Protein AF-A0A4P8PS06-F1 (afdb_monomer_lite)

pLDDT: mean 89.06, std 12.3, range [36.88, 98.62]

Secondary structure (DSSP, 8-state):
--EEEEEESSTTS-EEEEEEEEEE--S--S-EEEEEEE--TT-SSSEEEEEEETTEEEEEEES--HHHHHHHH--SS-TT--EEEEEEEETTEEEEEEEE-SS---TTTS-GGGEEEEE--HHHHHH---EEEEEEEEEEEEEEEETTEEEEEEEEEEEEEEE-TT-S-EEEEEEEEEEEEEEEE-S--SS--SS-SEEEEEEEEESS--TTHHHHHHHHHHHHHHHHHHHHT--SPPPP-PPP-

Sequence (245 aa):
MRRFLTVRRFEDGPQLFAGHLETIIRKPNPEFSARFHVGTAASETPFDGHLTILGSGIYWGTENGRKLAAWLTREERHPWDGRDLSVRIHNGRAYLSAWVHPDNWVRGEFAQWRSGSWLVSPLDHFYGPARYWHADVDRADLVVELPEGAYPVTATLQRQTYGRPKSRRRTESWVVNVESPNGIPNRRDRSGGWKGDRAYGFGVALASRRPDWDVDAKAAIAARILKDRADSGFREPQPTSGGGN

Radius of gyration: 25.46 Å; chains: 1; bounding box: 66×43×60 Å

Foldseek 3Di:
DDWDDFDAPDPPHPTPWTKDKDKDDDQFDQKWKWKWKQFALPDQFRIWIWTDHRNIIIIMGIRDDRVVSNVVLVDPPCRGWIFMAMWMDDQQKIWGAAGDTPPDDDPPPDDPVNTDMDRRHPCCVVQNGKDKDKDFDDKDWDWQDDPQDTFIKIWTWIWIWIDTNRDPDIDTWIKIKIATPLFDQQADDPPPDPPDRGDRIDIFTDPDDDPVVVVVVSVRVRVNSVVSHVVRVNDDDDRPCPDDD

Structure (mmCIF, N/CA/C/O backbone):
data_AF-A0A4P8PS06-F1
#
_entry.id   AF-A0A4P8PS06-F1
#
loop_
_atom_site.group_PDB
_atom_site.id
_atom_site.type_symbol
_atom_site.label_atom_id
_atom_site.label_alt_id
_atom_site.label_comp_id
_atom_site.label_asym_id
_atom_site.label_entity_id
_atom_site.label_seq_id
_atom_site.pdbx_PDB_ins_code
_atom_site.Cartn_x
_atom_site.Cartn_y
_atom_site.Cartn_z
_atom_site.occupancy
_atom_site.B_iso_or_equiv
_atom_site.auth_seq_id
_atom_site.auth_comp_id
_atom_site.auth_asym_id
_atom_site.auth_atom_id
_atom_site.pdbx_PDB_model_num
ATOM 1 N N . MET A 1 1 ? -23.758 -4.593 2.691 1.00 51.97 1 MET A N 1
ATOM 2 C CA . MET A 1 1 ? -24.158 -4.516 4.106 1.00 51.97 1 MET A CA 1
ATOM 3 C C . MET A 1 1 ? -25.344 -5.418 4.386 1.00 51.97 1 MET A C 1
ATOM 5 O O . MET A 1 1 ? -26.402 -5.210 3.805 1.00 51.97 1 MET A O 1
ATOM 9 N N . ARG A 1 2 ? -25.180 -6.424 5.253 1.00 54.31 2 ARG A N 1
ATOM 10 C CA . ARG A 1 2 ? -26.306 -7.173 5.837 1.00 54.31 2 ARG A CA 1
ATOM 11 C C . ARG A 1 2 ? -26.483 -6.688 7.279 1.00 54.31 2 ARG A C 1
ATOM 13 O O . ARG A 1 2 ? -25.599 -6.889 8.103 1.00 54.31 2 ARG A O 1
ATOM 20 N N . ARG A 1 3 ? -27.601 -6.017 7.576 1.00 62.47 3 ARG A N 1
ATOM 21 C CA . ARG A 1 3 ? -27.989 -5.666 8.953 1.00 62.47 3 ARG A CA 1
ATOM 22 C C . ARG A 1 3 ? -28.440 -6.948 9.652 1.00 62.47 3 ARG A C 1
ATOM 24 O O . ARG A 1 3 ? -29.287 -7.648 9.107 1.00 62.47 3 ARG A O 1
ATOM 31 N N . PHE A 1 4 ? -27.850 -7.282 10.799 1.00 65.44 4 PHE A N 1
ATOM 32 C CA . PHE A 1 4 ? -28.133 -8.561 11.467 1.00 65.44 4 PHE A CA 1
ATOM 33 C C . PHE A 1 4 ? -29.193 -8.429 12.563 1.00 65.44 4 PHE A C 1
ATOM 35 O O . PHE A 1 4 ? -29.912 -9.385 12.838 1.00 65.44 4 PHE A O 1
ATOM 42 N N . LEU A 1 5 ? -29.320 -7.250 13.181 1.00 68.94 5 LEU A N 1
ATOM 43 C CA . LEU A 1 5 ? -30.281 -7.050 14.258 1.00 68.94 5 LEU A CA 1
ATOM 44 C C . LEU A 1 5 ? -30.699 -5.581 14.364 1.00 68.94 5 LEU A C 1
ATOM 46 O O . LEU A 1 5 ? -29.872 -4.709 14.629 1.00 68.94 5 LEU A O 1
ATOM 50 N N . THR A 1 6 ? -31.997 -5.329 14.208 1.00 69.38 6 THR A N 1
ATOM 51 C CA . THR A 1 6 ? -32.639 -4.066 14.580 1.00 69.38 6 THR A CA 1
ATOM 52 C C . THR A 1 6 ? -33.732 -4.391 15.590 1.00 69.38 6 THR A C 1
ATOM 54 O O . THR A 1 6 ? -34.730 -5.013 15.242 1.00 69.38 6 THR A O 1
ATOM 57 N N . VAL A 1 7 ? -33.540 -3.998 16.847 1.00 74.75 7 VAL A N 1
ATOM 58 C CA . VAL A 1 7 ? -34.552 -4.149 17.899 1.00 74.75 7 VAL A CA 1
ATOM 59 C C . VAL A 1 7 ? -35.293 -2.828 18.028 1.00 74.75 7 VAL A C 1
ATOM 61 O O . VAL A 1 7 ? -34.684 -1.789 18.296 1.00 74.75 7 VAL A O 1
ATOM 64 N N . ARG A 1 8 ? -36.612 -2.863 17.852 1.00 73.38 8 ARG A N 1
ATOM 65 C CA . ARG A 1 8 ? -37.513 -1.733 18.108 1.00 73.38 8 ARG A CA 1
ATOM 66 C C . ARG A 1 8 ? -38.397 -2.052 19.307 1.00 73.38 8 ARG A C 1
ATOM 68 O O . ARG A 1 8 ? -38.672 -3.217 19.577 1.00 73.38 8 ARG A O 1
ATOM 75 N N . ARG A 1 9 ? -38.836 -1.023 20.038 1.00 66.44 9 ARG A N 1
ATOM 76 C CA . ARG A 1 9 ? -39.727 -1.198 21.203 1.00 66.44 9 ARG A CA 1
ATOM 77 C C . ARG A 1 9 ? -41.103 -1.764 20.807 1.00 66.44 9 ARG A C 1
ATOM 79 O O . ARG A 1 9 ? -41.712 -2.483 21.587 1.00 66.44 9 ARG A O 1
ATOM 86 N N . PHE A 1 10 ? -41.557 -1.414 19.606 1.00 76.50 10 PHE A N 1
ATOM 87 C CA . PHE A 1 10 ? -42.746 -1.880 18.881 1.00 76.50 10 PHE A CA 1
ATOM 88 C C . PHE A 1 10 ? -42.493 -1.611 17.382 1.00 76.50 10 PHE A C 1
ATOM 90 O O . PHE A 1 10 ? -41.480 -0.991 17.057 1.00 76.50 10 PHE A O 1
ATOM 97 N N . GLU A 1 11 ? -43.351 -2.077 16.472 1.00 71.44 11 GLU A N 1
ATOM 98 C CA . GLU A 1 11 ? -43.111 -2.070 15.011 1.00 71.44 11 GLU A CA 1
ATOM 99 C C . GLU A 1 11 ? -42.713 -0.677 14.458 1.00 71.44 11 GLU A C 1
ATOM 101 O O . GLU A 1 11 ? -41.703 -0.551 13.753 1.00 71.44 11 GLU A O 1
ATOM 106 N N . ASP A 1 12 ? -43.379 0.377 14.948 1.00 75.69 12 ASP A N 1
ATOM 107 C CA . ASP A 1 12 ? -43.098 1.799 14.659 1.00 75.69 12 ASP A CA 1
ATOM 108 C C . ASP A 1 12 ? -42.399 2.548 15.811 1.00 75.69 12 ASP A C 1
ATOM 110 O O . ASP A 1 12 ? -42.331 3.777 15.857 1.00 75.69 12 ASP A O 1
ATOM 114 N N . GLY A 1 13 ? -41.901 1.810 16.800 1.00 73.56 13 GLY A N 1
ATOM 115 C CA . GLY A 1 13 ? -41.260 2.378 17.978 1.00 73.56 13 GLY A CA 1
ATOM 116 C C . GLY A 1 13 ? -39.838 2.870 17.719 1.00 73.56 13 GLY A C 1
ATOM 117 O O . GLY A 1 13 ? -39.207 2.496 16.726 1.00 73.56 13 GLY A O 1
ATOM 118 N N . PRO A 1 14 ? -39.275 3.662 18.652 1.00 73.25 14 PRO A N 1
ATOM 119 C CA . PRO A 1 14 ? -37.885 4.078 18.565 1.00 73.25 14 PRO A CA 1
ATOM 120 C C . PRO A 1 14 ? -36.965 2.853 18.482 1.00 73.25 14 PRO A C 1
ATOM 122 O O . PRO A 1 14 ? -37.157 1.850 19.183 1.00 73.25 14 PRO A O 1
ATOM 125 N N . GLN A 1 15 ? -35.957 2.951 17.616 1.00 75.38 15 GLN A N 1
ATOM 126 C CA . GLN A 1 15 ? -34.915 1.944 17.458 1.00 75.38 15 GLN A CA 1
ATOM 127 C C . GLN A 1 15 ? -34.105 1.841 18.757 1.00 75.38 15 GLN A C 1
ATOM 129 O O . GLN A 1 15 ? -33.362 2.751 19.117 1.00 75.38 15 GLN A O 1
ATOM 134 N N . LEU A 1 16 ? -34.254 0.726 19.473 1.00 76.62 16 LEU A N 1
ATOM 135 C CA . LEU A 1 16 ? -33.570 0.466 20.743 1.00 76.62 16 LEU A CA 1
ATOM 136 C C . LEU A 1 16 ? -32.143 -0.031 20.523 1.00 76.62 16 LEU A C 1
ATOM 138 O O . LEU A 1 16 ? -31.244 0.278 21.306 1.00 76.62 16 LEU A O 1
ATOM 142 N N . PHE A 1 17 ? -31.931 -0.776 19.440 1.00 77.38 17 PHE A N 1
ATOM 143 C CA . PHE A 1 17 ? -30.634 -1.308 19.045 1.00 77.38 17 PHE A CA 1
ATOM 144 C C . PHE A 1 17 ? -30.586 -1.465 17.528 1.00 77.38 17 PHE A C 1
ATOM 146 O O . PHE A 1 17 ? -31.492 -2.062 16.952 1.00 77.38 17 PHE A O 1
ATOM 153 N N . ALA A 1 18 ? -29.529 -0.979 16.886 1.00 82.94 18 ALA A N 1
ATOM 154 C CA . ALA A 1 18 ? -29.119 -1.516 15.599 1.00 82.94 18 ALA A CA 1
ATOM 155 C C . ALA A 1 18 ? -27.616 -1.695 15.569 1.00 82.94 18 ALA A C 1
ATOM 157 O O . ALA A 1 18 ? -26.857 -0.904 16.136 1.00 82.94 18 ALA A O 1
ATOM 158 N N . GLY A 1 19 ? -27.216 -2.747 14.878 1.00 85.38 19 GLY A N 1
ATOM 159 C CA . GLY A 1 19 ? -25.835 -2.989 14.552 1.00 85.38 19 GLY A CA 1
ATOM 160 C C . GLY A 1 19 ? -25.713 -3.814 13.288 1.00 85.38 19 GLY A C 1
ATOM 161 O O . GLY A 1 19 ? -26.679 -4.395 12.776 1.00 85.38 19 GLY A O 1
ATOM 162 N N . HIS A 1 20 ? -24.494 -3.865 12.789 1.00 86.12 20 HIS A N 1
ATOM 163 C CA . HIS A 1 20 ? -24.134 -4.708 11.668 1.00 86.12 20 HIS A CA 1
ATOM 164 C C . HIS A 1 20 ? -22.989 -5.628 12.068 1.00 86.12 20 HIS A C 1
ATOM 166 O O . HIS A 1 20 ? -22.183 -5.307 12.940 1.00 86.12 20 HIS A O 1
ATOM 172 N N . LEU A 1 21 ? -22.956 -6.786 11.418 1.00 87.69 21 LEU A N 1
ATOM 173 C CA . LEU A 1 21 ? -21.875 -7.749 11.493 1.00 87.69 21 LEU A CA 1
ATOM 174 C C . LEU A 1 21 ? -21.534 -8.123 10.055 1.00 87.69 21 LEU A C 1
ATOM 176 O O . LEU A 1 21 ? -22.404 -8.587 9.315 1.00 87.69 21 LEU A O 1
ATOM 180 N N . GLU A 1 22 ? -20.291 -7.911 9.648 1.00 86.56 22 GLU A N 1
ATOM 181 C CA . GLU A 1 22 ? -19.823 -8.262 8.311 1.00 86.56 22 GLU A CA 1
ATOM 182 C C . GLU A 1 22 ? -18.666 -9.245 8.402 1.00 86.56 22 GLU A C 1
ATOM 184 O O . GLU A 1 22 ? -17.782 -9.116 9.245 1.00 86.56 22 GLU A O 1
ATOM 189 N N . THR A 1 23 ? -18.659 -10.242 7.524 1.00 86.56 23 THR A N 1
ATOM 190 C CA . THR A 1 23 ? -17.552 -11.191 7.410 1.00 86.56 23 THR A CA 1
ATOM 191 C C . THR A 1 23 ? -16.953 -11.072 6.027 1.00 86.56 23 THR A C 1
ATOM 193 O O . THR A 1 23 ? -17.657 -11.179 5.023 1.00 86.56 23 THR A O 1
ATOM 196 N N . ILE A 1 24 ? -15.643 -10.864 5.974 1.00 87.06 24 ILE A N 1
ATOM 197 C CA . ILE A 1 24 ? -14.892 -10.802 4.727 1.00 87.06 24 ILE A CA 1
ATOM 198 C C . ILE A 1 24 ? -13.947 -11.993 4.709 1.00 87.06 24 ILE A C 1
ATOM 200 O O . ILE A 1 24 ? -13.036 -12.079 5.530 1.00 87.06 24 ILE A O 1
ATOM 204 N N . ILE A 1 25 ? -14.160 -12.901 3.761 1.00 88.19 25 ILE A N 1
ATOM 205 C CA . ILE A 1 25 ? -13.264 -14.029 3.514 1.00 88.19 25 ILE A CA 1
ATOM 206 C C . ILE A 1 25 ? -12.311 -13.614 2.397 1.00 88.19 25 ILE A C 1
ATOM 208 O O . ILE A 1 25 ? -12.744 -13.247 1.303 1.00 88.19 25 ILE A O 1
ATOM 212 N N . ARG A 1 26 ? -11.007 -13.643 2.674 1.00 84.38 26 ARG A N 1
ATOM 213 C CA . ARG A 1 26 ? -9.955 -13.322 1.699 1.00 84.38 26 ARG A CA 1
ATOM 214 C C . ARG A 1 26 ? -8.969 -14.475 1.592 1.00 84.38 26 ARG A C 1
ATOM 216 O O . ARG A 1 26 ? -8.945 -15.371 2.432 1.00 84.38 26 ARG A O 1
ATOM 223 N N . LYS A 1 27 ? -8.127 -14.435 0.556 1.00 85.12 27 LYS A N 1
ATOM 224 C CA . LYS A 1 27 ? -6.962 -15.322 0.482 1.00 85.12 27 LYS A CA 1
ATOM 225 C C . LYS A 1 27 ? -6.099 -15.130 1.740 1.00 85.12 27 LYS A C 1
ATOM 227 O O . LYS A 1 27 ? -5.910 -13.976 2.133 1.00 85.12 27 LYS A O 1
ATOM 232 N N . PRO A 1 28 ? -5.572 -16.216 2.337 1.00 84.19 28 PRO A N 1
ATOM 233 C CA . PRO A 1 28 ? -4.746 -16.123 3.531 1.00 84.19 28 PRO A CA 1
ATOM 234 C C . PRO A 1 28 ? -3.577 -15.152 3.349 1.00 84.19 28 PRO A C 1
ATOM 236 O O . PRO A 1 28 ? -2.778 -15.301 2.427 1.00 84.19 28 PRO A O 1
ATOM 239 N N . ASN A 1 29 ? -3.476 -14.172 4.242 1.00 86.19 29 ASN A N 1
ATOM 240 C CA . ASN A 1 29 ? -2.359 -13.230 4.338 1.00 86.19 29 ASN A CA 1
ATOM 241 C C . ASN A 1 29 ? -1.923 -13.191 5.808 1.00 86.19 29 ASN A C 1
ATOM 243 O O . ASN A 1 29 ? -2.821 -13.081 6.635 1.00 86.19 29 ASN A O 1
ATOM 247 N N . PRO A 1 30 ? -0.632 -13.319 6.180 1.00 84.88 30 PRO A N 1
ATOM 248 C CA . PRO A 1 30 ? -0.165 -13.319 7.576 1.00 84.88 30 PRO A CA 1
ATOM 249 C C . PRO A 1 30 ? -0.339 -11.956 8.276 1.00 84.88 30 PRO A C 1
ATOM 251 O O . PRO A 1 30 ? 0.621 -11.292 8.665 1.00 84.88 30 PRO A O 1
ATOM 254 N N . GLU A 1 31 ? -1.591 -11.555 8.448 1.00 91.25 31 GLU A N 1
ATOM 255 C CA . GLU A 1 31 ? -2.037 -10.343 9.109 1.00 91.25 31 GLU A CA 1
ATOM 256 C C . GLU A 1 31 ? -2.977 -10.721 10.251 1.00 91.25 31 GLU A C 1
ATOM 258 O O . GLU A 1 31 ? -3.900 -11.528 10.091 1.00 91.25 31 GLU A O 1
ATOM 263 N N . PHE A 1 32 ? -2.741 -10.111 11.405 1.00 95.62 32 PHE A N 1
ATOM 264 C CA . PHE A 1 32 ? -3.654 -10.112 12.538 1.00 95.62 32 PHE A CA 1
ATOM 265 C C . PHE A 1 32 ? -4.020 -8.667 12.858 1.00 95.62 32 PHE A C 1
ATOM 267 O O . PHE A 1 32 ? -3.161 -7.788 12.835 1.00 95.62 32 PHE A O 1
ATOM 274 N N . SER A 1 33 ? -5.282 -8.389 13.150 1.00 96.56 33 SER A N 1
ATOM 275 C CA . SER A 1 33 ? -5.728 -7.036 13.475 1.00 96.56 33 SER A CA 1
ATOM 276 C C . SER A 1 33 ? -6.950 -7.116 14.368 1.00 96.56 33 SER A C 1
ATOM 278 O O . SER A 1 33 ? -7.964 -7.657 13.954 1.00 96.56 33 SER A O 1
ATOM 280 N N . ALA A 1 34 ? -6.864 -6.591 15.580 1.00 97.75 34 ALA A N 1
ATOM 281 C CA . ALA A 1 34 ? -8.006 -6.385 16.454 1.00 97.75 34 ALA A CA 1
ATOM 282 C C . ALA A 1 34 ? -8.137 -4.883 16.694 1.00 97.75 34 ALA A C 1
ATOM 284 O O . ALA A 1 34 ? -7.165 -4.240 17.092 1.00 97.75 34 ALA A O 1
ATOM 285 N N . ARG A 1 35 ? -9.312 -4.317 16.434 1.00 97.69 35 ARG A N 1
ATOM 286 C CA . ARG A 1 35 ? -9.610 -2.900 16.650 1.00 97.69 35 ARG A CA 1
ATOM 287 C C . ARG A 1 35 ? -10.945 -2.765 17.355 1.00 97.69 35 ARG A C 1
ATOM 289 O O . ARG A 1 35 ? -11.905 -3.439 17.002 1.00 97.69 35 ARG A O 1
ATOM 296 N N . PHE A 1 36 ? -10.983 -1.850 18.305 1.00 97.88 36 PHE A N 1
ATOM 297 C CA . PHE A 1 36 ? -12.180 -1.311 18.911 1.00 97.88 36 PHE A CA 1
ATOM 298 C C . PHE A 1 36 ? -12.093 0.213 18.836 1.00 97.88 36 PHE A C 1
ATOM 300 O O . PHE A 1 36 ? -11.148 0.813 19.351 1.00 97.88 36 PHE A O 1
ATOM 307 N N . HIS A 1 37 ? -13.052 0.814 18.151 1.00 97.38 37 HIS A N 1
ATOM 308 C CA . HIS A 1 37 ? -13.190 2.246 17.975 1.00 97.38 37 HIS A CA 1
ATOM 309 C C . HIS A 1 37 ? -14.362 2.755 18.810 1.00 97.38 37 HIS A C 1
ATOM 311 O O . HIS A 1 37 ? -15.447 2.170 18.813 1.00 97.38 37 HIS A O 1
ATOM 317 N N . VAL A 1 38 ? -14.135 3.867 19.501 1.00 97.25 38 VAL A N 1
ATOM 318 C CA . VAL A 1 38 ? -15.169 4.635 20.189 1.00 97.25 38 VAL A CA 1
ATOM 319 C C . VAL A 1 38 ? -15.281 5.984 19.504 1.00 97.25 38 VAL A C 1
ATOM 321 O O . VAL A 1 38 ? -14.393 6.821 19.642 1.00 97.25 38 VAL A O 1
ATOM 324 N N . GLY A 1 39 ? -16.364 6.181 18.763 1.00 94.31 39 GLY A N 1
ATOM 325 C CA . GLY A 1 39 ? -16.651 7.408 18.034 1.00 94.31 39 GLY A CA 1
ATOM 326 C C . GLY A 1 39 ? -17.097 8.564 18.932 1.00 94.31 39 GLY A C 1
ATOM 327 O O . GLY A 1 39 ? -17.035 8.519 20.162 1.00 94.31 39 GLY A O 1
ATOM 328 N N . THR A 1 40 ? -17.580 9.626 18.300 1.00 93.06 40 THR A N 1
ATOM 329 C CA . THR A 1 40 ? -18.115 10.817 18.968 1.00 93.06 40 THR A CA 1
ATOM 330 C C . THR A 1 40 ? -19.642 10.848 18.873 1.00 93.06 40 THR A C 1
ATOM 332 O O . THR A 1 40 ? -20.280 9.931 18.351 1.00 93.06 40 THR A O 1
ATOM 335 N N . ALA A 1 41 ? -20.270 11.917 19.372 1.00 91.25 41 ALA A N 1
ATOM 336 C CA . ALA A 1 41 ? -21.717 12.094 19.237 1.00 91.25 41 ALA A CA 1
ATOM 337 C C . ALA A 1 41 ? -22.179 12.203 17.768 1.00 91.25 41 ALA A C 1
ATOM 339 O O . ALA A 1 41 ? -23.344 11.927 17.468 1.00 91.25 41 ALA A O 1
ATOM 340 N N . ALA A 1 42 ? -21.275 12.599 16.868 1.00 89.75 42 ALA A N 1
ATOM 341 C CA . ALA A 1 42 ? -21.544 12.763 15.445 1.00 89.75 42 ALA A CA 1
ATOM 342 C C . ALA A 1 42 ? -21.309 11.485 14.626 1.00 89.75 42 ALA A C 1
ATOM 344 O O . ALA A 1 42 ? -21.780 11.405 13.494 1.00 89.75 42 ALA A O 1
ATOM 345 N N . SER A 1 43 ? -20.621 10.484 15.185 1.00 90.56 43 SER A N 1
ATOM 346 C CA . SER A 1 43 ? -20.317 9.240 14.479 1.00 90.56 43 SER A CA 1
ATOM 347 C C . SER A 1 43 ? -21.589 8.470 14.119 1.00 90.56 43 SER A C 1
ATOM 349 O O . SER A 1 43 ? -22.512 8.336 14.928 1.00 90.56 43 SER A O 1
ATOM 351 N N . GLU A 1 44 ? -21.619 7.932 12.899 1.00 90.50 44 GLU A N 1
ATOM 352 C CA . GLU A 1 44 ? -22.668 7.012 12.451 1.00 90.50 44 GLU A CA 1
ATOM 353 C C . GLU A 1 44 ? -22.664 5.740 13.309 1.00 90.50 44 GLU A C 1
ATOM 355 O O . GLU A 1 44 ? -23.712 5.325 13.806 1.00 90.50 44 GLU A O 1
ATOM 360 N N . THR A 1 45 ? -21.464 5.210 13.565 1.00 92.62 45 THR A N 1
ATOM 361 C CA . THR A 1 45 ? -21.189 4.071 14.441 1.00 92.62 45 THR A CA 1
ATOM 362 C C . THR A 1 45 ? -20.411 4.515 15.684 1.00 92.62 45 THR A C 1
ATOM 364 O O . THR A 1 45 ? -19.184 4.539 15.677 1.00 92.62 45 THR A O 1
ATOM 367 N N . PRO A 1 46 ? -21.078 4.912 16.784 1.00 94.62 46 PRO A N 1
ATOM 368 C CA . PRO A 1 46 ? -20.398 5.294 18.028 1.00 94.62 46 PRO A CA 1
ATOM 369 C C . PRO A 1 46 ? -19.487 4.209 18.613 1.00 94.62 46 PRO A C 1
ATOM 371 O O . PRO A 1 46 ? -18.552 4.541 19.337 1.00 94.62 46 PRO A O 1
ATOM 374 N N . PHE A 1 47 ? -19.750 2.936 18.324 1.00 96.56 47 PHE A N 1
ATOM 375 C CA . PHE A 1 47 ? -18.844 1.841 18.642 1.00 96.56 47 PHE A CA 1
ATOM 376 C C . PHE A 1 47 ? -18.717 0.942 17.427 1.00 96.56 47 PHE A C 1
ATOM 378 O O . PHE A 1 47 ? -19.720 0.419 16.939 1.00 96.56 47 PHE A O 1
ATOM 385 N N . ASP A 1 48 ? -17.495 0.720 16.972 1.00 96.69 48 ASP A N 1
ATOM 386 C CA . ASP A 1 48 ? -17.210 -0.234 15.911 1.00 96.69 48 ASP A CA 1
ATOM 387 C C . ASP A 1 48 ? -15.869 -0.914 16.131 1.00 96.69 48 ASP A C 1
ATOM 389 O O . ASP A 1 48 ? -15.145 -0.656 17.096 1.00 96.69 48 ASP A O 1
ATOM 393 N N . GLY A 1 49 ? -15.577 -1.881 15.284 1.00 96.62 49 GLY A N 1
ATOM 394 C CA . GLY A 1 49 ? -14.326 -2.587 15.354 1.00 96.62 49 GLY A CA 1
ATOM 395 C C . GLY A 1 49 ? -14.250 -3.720 14.363 1.00 96.62 49 GLY A C 1
ATOM 396 O O . GLY A 1 49 ? -15.170 -3.992 13.586 1.00 96.62 49 GLY A O 1
ATOM 397 N N . HIS A 1 50 ? -13.111 -4.393 14.405 1.00 96.62 50 HIS A N 1
ATOM 398 C CA . HIS A 1 50 ? -12.898 -5.586 13.613 1.00 96.62 50 HIS A CA 1
ATOM 399 C C . HIS A 1 50 ? -11.901 -6.529 14.267 1.00 96.62 50 HIS A C 1
ATOM 401 O O . HIS A 1 50 ? -11.048 -6.133 15.063 1.00 96.62 50 HIS A O 1
ATOM 407 N N . LEU A 1 51 ? -12.002 -7.793 13.878 1.00 96.50 51 LEU A N 1
ATOM 408 C CA . LEU A 1 51 ? -11.044 -8.844 14.158 1.00 96.50 51 LEU A CA 1
ATOM 409 C C . LEU A 1 51 ? -10.697 -9.505 12.831 1.00 96.50 51 LEU A C 1
ATOM 411 O O . LEU A 1 51 ? -11.535 -10.168 12.228 1.00 96.50 51 LEU A O 1
ATOM 415 N N . THR A 1 52 ? -9.460 -9.338 12.390 1.00 95.31 52 THR A N 1
ATOM 416 C CA . THR A 1 52 ? -8.902 -9.955 11.193 1.00 95.31 52 THR A CA 1
ATOM 417 C C . THR A 1 52 ? -7.856 -10.977 11.610 1.00 95.31 52 THR A C 1
ATOM 419 O O . THR A 1 52 ? -6.930 -10.655 12.354 1.00 95.31 52 THR A O 1
ATOM 422 N N . ILE A 1 53 ? -7.988 -12.200 11.107 1.00 93.81 53 ILE A N 1
ATOM 423 C CA . ILE A 1 53 ? -7.041 -13.297 11.275 1.00 93.81 53 ILE A CA 1
ATOM 424 C C . ILE A 1 53 ? -6.766 -13.874 9.892 1.00 93.81 53 ILE A C 1
ATOM 426 O O . ILE A 1 53 ? -7.677 -14.284 9.173 1.00 93.81 53 ILE A O 1
ATOM 430 N N . LEU A 1 54 ? -5.491 -13.908 9.515 1.00 91.62 54 LEU A N 1
ATOM 431 C CA . LEU A 1 54 ? -5.043 -14.426 8.226 1.00 91.62 54 LEU A CA 1
ATOM 432 C C . LEU A 1 54 ? -5.734 -13.740 7.028 1.00 91.62 54 LEU A C 1
ATOM 434 O O . LEU A 1 54 ? -6.084 -14.383 6.041 1.00 91.62 54 LEU A O 1
ATOM 438 N N . GLY A 1 55 ? -5.975 -12.430 7.121 1.00 84.44 55 GLY A N 1
ATOM 439 C CA . GLY A 1 55 ? -6.627 -11.630 6.075 1.00 84.44 55 GLY A CA 1
ATOM 440 C C . GLY A 1 55 ? -8.151 -11.781 5.978 1.00 84.44 55 GLY A C 1
ATOM 441 O O . GLY A 1 55 ? -8.791 -10.956 5.326 1.00 84.44 55 GLY A O 1
ATOM 442 N N . SER A 1 56 ? -8.747 -12.776 6.640 1.00 91.75 56 SER A N 1
ATOM 443 C CA . SER A 1 56 ? -10.202 -12.875 6.800 1.00 91.75 56 SER A CA 1
ATOM 444 C C . SER A 1 56 ? -10.624 -12.197 8.095 1.00 91.75 56 SER A C 1
ATOM 446 O O . SER A 1 56 ? -9.888 -12.249 9.076 1.00 91.75 56 SER A O 1
ATOM 448 N N . GLY A 1 57 ? -11.780 -11.542 8.125 1.00 92.06 57 GLY A N 1
ATOM 449 C CA . GLY A 1 57 ? -12.161 -10.777 9.306 1.00 92.06 57 GLY A CA 1
ATOM 450 C C . GLY A 1 57 ? -13.649 -10.634 9.537 1.00 92.06 57 GLY A C 1
ATOM 451 O O . GLY A 1 57 ? -14.457 -10.777 8.621 1.00 92.06 57 GLY A O 1
ATOM 452 N N . ILE A 1 58 ? -13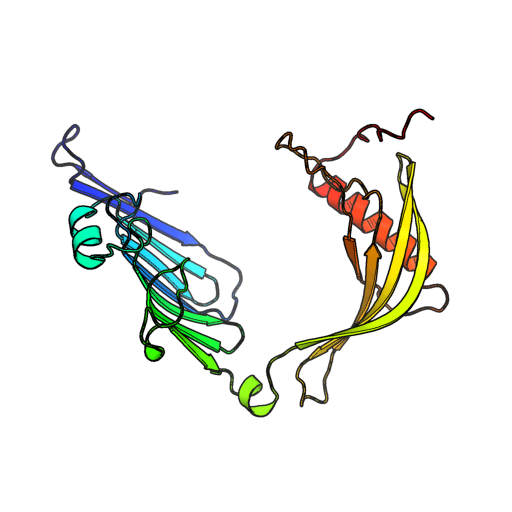.968 -10.348 10.792 1.00 93.62 58 ILE A N 1
ATOM 453 C CA . ILE A 1 58 ? -15.292 -10.013 11.294 1.00 93.62 58 ILE A CA 1
ATOM 454 C C . ILE A 1 58 ? -15.266 -8.533 11.660 1.00 93.62 58 ILE A C 1
ATOM 456 O O . ILE A 1 58 ? -14.389 -8.103 12.404 1.00 93.62 58 ILE A O 1
ATOM 460 N N . TYR A 1 59 ? -16.223 -7.775 11.148 1.00 93.88 59 TYR A N 1
ATOM 461 C CA . TYR A 1 59 ? -16.410 -6.351 11.397 1.00 93.88 59 TYR A CA 1
ATOM 462 C C . TYR A 1 59 ? -17.741 -6.163 12.097 1.00 93.88 59 TYR A C 1
ATOM 464 O O . TYR A 1 59 ? -18.712 -6.838 11.754 1.00 93.88 59 TYR A O 1
ATOM 472 N N . TRP A 1 60 ? -17.797 -5.258 13.061 1.00 94.25 60 TRP A N 1
ATOM 473 C CA . TRP A 1 60 ? -19.030 -4.946 13.764 1.00 94.25 60 TRP A CA 1
ATOM 474 C C . TRP A 1 60 ? -19.145 -3.452 14.006 1.00 94.25 60 TRP A C 1
ATOM 476 O O . TRP A 1 60 ? -18.145 -2.751 14.137 1.00 94.25 60 TRP A O 1
ATOM 486 N N . GLY A 1 61 ? -20.380 -2.991 14.136 1.00 93.31 61 GLY A N 1
ATOM 487 C CA . GLY A 1 61 ? -20.678 -1.627 14.535 1.00 93.31 61 GLY A CA 1
ATOM 488 C C . GLY A 1 61 ? -22.059 -1.537 15.156 1.00 93.31 61 GLY A C 1
ATOM 489 O O . GLY A 1 61 ? -22.952 -2.312 14.806 1.00 93.31 61 GLY A O 1
ATOM 490 N N . THR A 1 62 ? -22.235 -0.601 16.080 1.00 93.44 62 THR A N 1
ATOM 491 C CA . THR A 1 62 ? -23.532 -0.254 16.664 1.00 93.44 62 THR A CA 1
ATOM 492 C C . THR A 1 62 ? -23.895 1.170 16.266 1.00 93.44 62 THR A C 1
ATOM 494 O O . THR A 1 62 ? -23.038 2.044 16.239 1.00 93.44 62 THR A O 1
ATOM 497 N N . GLU A 1 63 ? -25.167 1.419 15.962 1.00 92.12 63 GLU A N 1
ATOM 498 C CA . GLU A 1 63 ? -25.675 2.759 15.613 1.00 92.12 63 GLU A CA 1
ATOM 499 C C . GLU A 1 63 ? -26.073 3.568 16.872 1.00 92.12 63 GLU A C 1
ATOM 501 O O . GLU A 1 63 ? -26.330 4.775 16.817 1.00 92.12 63 GLU A O 1
ATOM 506 N N . ASN A 1 64 ? -26.098 2.908 18.038 1.00 91.31 64 ASN A N 1
ATOM 507 C CA . ASN A 1 64 ? -26.597 3.438 19.307 1.00 91.31 64 ASN A CA 1
ATOM 508 C C . ASN A 1 64 ? -25.482 3.670 20.332 1.00 91.31 64 ASN A C 1
ATOM 510 O O . ASN A 1 64 ? -24.420 3.064 20.278 1.00 91.31 64 ASN A O 1
ATOM 514 N N . GLY A 1 65 ? -25.751 4.518 21.330 1.00 92.38 65 GLY A N 1
ATOM 515 C CA . GLY A 1 65 ? -24.798 4.793 22.412 1.00 92.38 65 GLY A CA 1
ATOM 516 C C . GLY A 1 65 ? -23.915 6.023 22.190 1.00 92.38 65 GLY A C 1
ATOM 517 O O . GLY A 1 65 ? -22.947 6.206 22.916 1.00 92.38 65 GLY A O 1
ATOM 518 N N . ARG A 1 66 ? -24.279 6.918 21.264 1.00 93.62 66 ARG A N 1
ATOM 519 C CA . ARG A 1 66 ? -23.563 8.178 20.968 1.00 93.62 66 ARG A CA 1
ATOM 520 C C . ARG A 1 66 ? -23.237 9.025 22.203 1.00 93.62 66 ARG A C 1
ATOM 522 O O . ARG A 1 66 ? -22.133 9.541 22.318 1.00 93.62 66 ARG A O 1
ATOM 529 N N . LYS A 1 67 ? -24.171 9.129 23.159 1.00 93.44 67 LYS A N 1
ATOM 530 C CA . LYS A 1 67 ? -23.943 9.842 24.433 1.00 93.44 67 LYS A CA 1
ATOM 531 C C . LYS A 1 67 ? -22.879 9.163 25.296 1.00 93.44 67 LYS A C 1
ATOM 533 O O . LYS A 1 67 ? -22.052 9.848 25.882 1.00 93.44 67 LYS A O 1
ATOM 538 N N . LEU A 1 68 ? -22.901 7.829 25.363 1.00 94.56 68 LEU A N 1
ATOM 539 C CA . LEU A 1 68 ? -21.904 7.054 26.099 1.00 94.56 68 LEU A CA 1
ATOM 540 C C . LEU A 1 68 ? -20.535 7.156 25.422 1.00 94.56 68 LEU A C 1
ATOM 542 O O . LEU A 1 68 ? -19.548 7.371 26.110 1.00 94.56 68 LEU A O 1
ATOM 546 N N . ALA A 1 69 ? -20.484 7.056 24.092 1.00 94.44 69 ALA A N 1
ATOM 547 C CA . ALA A 1 69 ? -19.255 7.215 23.324 1.00 94.44 69 ALA A CA 1
ATOM 548 C C . ALA A 1 69 ? -18.637 8.604 23.551 1.00 94.44 69 ALA A C 1
ATOM 550 O O . ALA A 1 69 ? -17.501 8.691 24.003 1.00 94.44 69 ALA A O 1
ATOM 551 N N . ALA A 1 70 ? -19.418 9.681 23.403 1.00 92.94 70 ALA A N 1
ATOM 552 C CA . ALA A 1 70 ? -18.970 11.043 23.709 1.00 92.94 70 ALA A CA 1
ATOM 553 C C . ALA A 1 70 ? -18.495 11.207 25.167 1.00 92.94 70 ALA A C 1
ATOM 555 O O . ALA A 1 70 ? -17.493 11.868 25.439 1.00 92.94 70 ALA A O 1
ATOM 556 N N . TRP A 1 71 ? -19.187 10.572 26.117 1.00 94.00 71 TRP A N 1
ATOM 557 C CA . TRP A 1 71 ? -18.786 10.573 27.524 1.00 94.00 71 TRP A CA 1
ATOM 558 C C . TRP A 1 71 ? -17.508 9.769 27.800 1.00 94.00 71 TRP A C 1
ATOM 560 O O . TRP A 1 71 ? -16.790 10.099 28.742 1.00 94.00 71 TRP A O 1
ATOM 570 N N . LEU A 1 72 ? -17.226 8.722 27.021 1.00 93.38 72 LEU A N 1
ATOM 571 C CA . LEU A 1 72 ? -16.003 7.924 27.121 1.00 93.38 72 LEU A CA 1
ATOM 572 C C . LEU A 1 72 ? -14.812 8.632 26.473 1.00 93.38 72 LEU A C 1
ATOM 574 O O . LEU A 1 72 ? -13.701 8.561 26.999 1.00 93.38 72 LEU A O 1
ATOM 578 N N . THR A 1 73 ? -15.016 9.307 25.340 1.00 91.94 73 THR A N 1
ATOM 579 C CA . THR A 1 73 ? -13.926 9.992 24.638 1.00 91.94 73 THR A CA 1
ATOM 580 C C . THR A 1 73 ? -13.501 11.273 25.348 1.00 91.94 73 THR A C 1
ATOM 582 O O . THR A 1 73 ? -12.291 11.530 25.395 1.00 91.94 73 THR A O 1
ATOM 585 N N . ARG A 1 74 ? -14.471 12.032 25.900 1.00 86.00 74 ARG A N 1
ATOM 586 C CA . ARG A 1 74 ? -14.317 13.356 26.552 1.00 86.00 74 ARG A CA 1
ATOM 587 C C . ARG A 1 74 ? -13.292 14.252 25.860 1.00 86.00 74 ARG A C 1
ATOM 589 O O . ARG A 1 74 ? -12.504 14.923 26.519 1.00 86.00 74 ARG A O 1
ATOM 596 N N . GLU A 1 75 ? -13.243 14.186 24.536 1.00 82.00 75 GLU A N 1
ATOM 597 C CA . GLU A 1 75 ? -12.274 14.946 23.767 1.00 82.00 75 GLU A CA 1
ATOM 598 C C . GLU A 1 75 ? -12.851 16.324 23.460 1.00 82.00 75 GLU A C 1
ATOM 600 O O . GLU A 1 75 ? -13.892 16.438 22.816 1.00 82.00 75 GLU A O 1
ATOM 605 N N . GLU A 1 76 ? -12.163 17.362 23.923 1.00 85.88 76 GLU A N 1
ATOM 606 C CA . GLU A 1 76 ? -12.536 18.756 23.674 1.00 85.88 76 GLU A CA 1
ATOM 607 C C . GLU A 1 76 ? -11.710 19.367 22.537 1.00 85.88 76 GLU A C 1
ATOM 609 O O . GLU A 1 76 ? -12.194 20.253 21.835 1.00 85.88 76 GLU A O 1
ATOM 614 N N . ARG A 1 77 ? -10.474 18.895 22.321 1.00 87.88 77 ARG A N 1
ATOM 615 C CA . ARG A 1 77 ? -9.563 19.442 21.304 1.00 87.88 77 ARG A CA 1
ATOM 616 C C . ARG A 1 77 ? -9.885 18.938 19.903 1.00 87.88 77 ARG A C 1
ATOM 618 O O . ARG A 1 77 ? -9.786 19.701 18.949 1.00 87.88 77 ARG A O 1
ATOM 625 N N . HIS A 1 78 ? -10.307 17.680 19.799 1.00 88.81 78 HIS A N 1
ATOM 626 C CA . HIS A 1 78 ? -10.655 17.007 18.544 1.00 8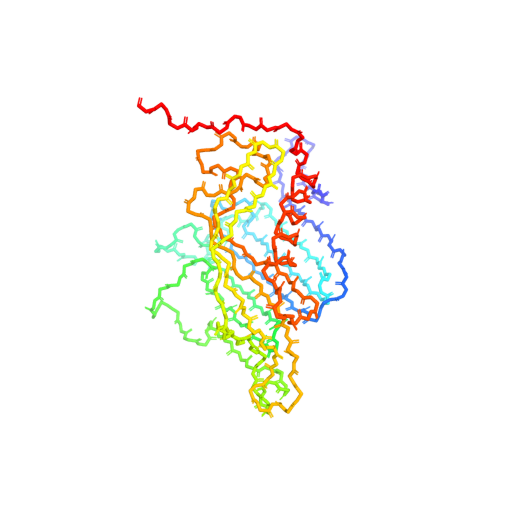8.81 78 HIS A CA 1
ATOM 627 C C . HIS A 1 78 ? -12.087 16.451 18.612 1.00 88.81 78 HIS A C 1
ATOM 629 O O . HIS A 1 78 ? -12.286 15.243 18.731 1.00 88.81 78 HIS A O 1
ATOM 635 N N . PRO A 1 79 ? -13.118 17.314 18.555 1.00 87.62 79 PRO A N 1
ATOM 636 C CA . PRO A 1 79 ? -14.517 16.926 18.790 1.00 87.62 79 PRO A CA 1
ATOM 637 C C . PRO A 1 79 ? -15.092 15.960 17.740 1.00 87.62 79 PRO A C 1
ATOM 639 O O . PRO A 1 79 ? -16.152 15.368 17.952 1.00 87.62 79 PRO A O 1
ATOM 642 N N . TRP A 1 80 ? -14.405 15.804 16.608 1.00 89.38 80 TRP A N 1
ATOM 643 C CA . TRP A 1 80 ? -14.788 14.910 15.515 1.00 89.38 80 TRP A CA 1
ATOM 644 C C . TRP A 1 80 ? -14.024 13.586 15.533 1.00 89.38 80 TRP A C 1
ATOM 646 O O . TRP A 1 80 ? -14.403 12.665 14.813 1.00 89.38 80 TRP A O 1
ATOM 656 N N . ASP A 1 81 ? -13.018 13.460 16.399 1.00 90.31 81 ASP A N 1
ATOM 657 C CA . ASP A 1 81 ? -12.179 12.277 16.461 1.00 90.31 81 ASP A CA 1
ATOM 658 C C . ASP A 1 81 ? -12.584 11.366 17.611 1.00 90.31 81 ASP A C 1
ATOM 660 O O . ASP A 1 81 ? -12.623 11.746 18.785 1.00 90.31 81 ASP A O 1
ATOM 664 N N . GLY A 1 82 ? -12.816 10.105 17.269 1.00 93.50 82 GLY A N 1
ATOM 665 C CA . GLY A 1 82 ? -12.970 9.051 18.254 1.00 93.50 82 GLY A CA 1
ATOM 666 C C . GLY A 1 82 ? -11.649 8.630 18.908 1.00 93.50 82 GLY A C 1
ATOM 667 O O . GLY A 1 82 ? -10.601 9.277 18.798 1.00 93.50 82 GLY A O 1
ATOM 668 N N . ARG A 1 83 ? -11.706 7.490 19.595 1.00 95.38 83 ARG A N 1
ATOM 669 C CA . ARG A 1 83 ? -10.578 6.823 20.246 1.00 95.38 83 ARG A CA 1
ATOM 670 C C . ARG A 1 83 ? -10.439 5.409 19.722 1.00 95.38 83 ARG A C 1
ATOM 672 O O . ARG A 1 83 ? -11.413 4.667 19.664 1.00 95.38 83 ARG A O 1
ATOM 679 N N . ASP A 1 84 ? -9.208 5.024 19.439 1.00 96.75 84 ASP A N 1
ATOM 680 C CA . ASP A 1 84 ? -8.862 3.692 18.974 1.00 96.75 84 ASP A CA 1
ATOM 681 C C . ASP A 1 84 ? -8.130 2.902 20.052 1.00 96.75 84 ASP A C 1
ATOM 683 O O . ASP A 1 84 ? -7.097 3.331 20.573 1.00 96.75 84 ASP A O 1
ATOM 687 N N . LEU A 1 85 ? -8.626 1.696 20.315 1.00 97.75 85 LEU A N 1
ATOM 688 C CA . LEU A 1 85 ? -7.880 0.611 20.930 1.00 97.75 85 LEU A CA 1
ATOM 689 C C . LEU A 1 85 ? -7.626 -0.451 19.857 1.00 97.75 85 LEU A C 1
ATOM 691 O O . LEU A 1 85 ? -8.546 -1.151 19.444 1.00 97.75 85 LEU A O 1
ATOM 695 N N . SER A 1 86 ? -6.394 -0.577 19.371 1.00 97.81 86 SER A N 1
ATOM 696 C CA . SER A 1 86 ? -6.054 -1.569 18.354 1.00 97.81 86 SER A CA 1
ATOM 697 C C . SER A 1 86 ? -4.710 -2.242 18.584 1.00 97.81 86 SER A C 1
ATOM 699 O O . SER A 1 86 ? -3.752 -1.628 19.054 1.00 97.81 86 SER A O 1
ATOM 701 N N . VAL A 1 87 ? -4.648 -3.517 18.208 1.00 97.69 87 VAL A N 1
ATOM 702 C CA . VAL A 1 87 ? -3.421 -4.301 18.078 1.00 97.69 87 VAL A CA 1
ATOM 703 C C . VAL A 1 87 ? -3.381 -4.865 16.669 1.00 97.69 87 VAL A C 1
ATOM 705 O O . VAL A 1 87 ? -4.317 -5.535 16.238 1.00 97.69 87 VAL A O 1
ATOM 708 N N . ARG A 1 88 ? -2.297 -4.608 15.937 1.00 97.06 88 ARG A N 1
ATOM 709 C CA . ARG A 1 88 ? -2.132 -5.066 14.551 1.00 97.06 88 ARG A CA 1
ATOM 710 C C . ARG A 1 88 ? -0.782 -5.727 14.376 1.00 97.06 88 ARG A C 1
ATOM 712 O O . ARG A 1 88 ? 0.217 -5.171 14.802 1.00 97.06 88 ARG A O 1
ATOM 719 N N . ILE A 1 89 ? -0.732 -6.879 13.726 1.00 95.75 89 ILE A N 1
ATOM 720 C CA . ILE A 1 89 ? 0.502 -7.563 13.355 1.00 95.75 89 ILE A CA 1
ATOM 721 C C . ILE A 1 89 ? 0.502 -7.715 11.843 1.00 95.75 89 ILE A C 1
ATOM 723 O O . ILE A 1 89 ? -0.304 -8.460 11.293 1.00 95.75 89 ILE A O 1
ATOM 727 N N . HIS A 1 90 ? 1.397 -6.996 11.174 1.00 93.62 90 HIS A N 1
ATOM 728 C CA . HIS A 1 90 ? 1.618 -7.117 9.736 1.00 93.62 90 HIS A CA 1
ATOM 729 C C . HIS A 1 90 ? 3.042 -6.671 9.394 1.00 93.62 90 HIS A C 1
ATOM 731 O O . HIS A 1 90 ? 3.670 -5.923 10.146 1.00 93.62 90 HIS A O 1
ATOM 737 N N . ASN A 1 91 ? 3.583 -7.154 8.271 1.00 90.12 91 ASN A N 1
ATOM 738 C CA . ASN A 1 91 ? 4.936 -6.814 7.803 1.00 90.12 91 ASN A CA 1
ATOM 739 C C . ASN A 1 91 ? 6.027 -6.981 8.882 1.00 90.12 91 ASN A C 1
ATOM 741 O O . ASN A 1 91 ? 6.939 -6.164 8.990 1.00 90.12 91 ASN A O 1
ATOM 745 N N . GLY A 1 92 ? 5.897 -8.015 9.721 1.00 91.31 92 GLY A N 1
ATOM 746 C CA . GLY A 1 92 ? 6.861 -8.333 10.776 1.00 91.31 92 GLY A CA 1
ATOM 747 C C . GLY A 1 92 ? 6.843 -7.408 11.998 1.00 91.31 92 GLY A C 1
ATOM 748 O O . GLY A 1 92 ? 7.733 -7.519 12.845 1.00 91.31 92 GLY A O 1
ATOM 749 N N . ARG A 1 93 ? 5.851 -6.519 12.124 1.00 94.88 93 ARG A N 1
ATOM 750 C CA . ARG A 1 93 ? 5.727 -5.571 13.239 1.00 94.88 93 ARG A CA 1
ATOM 751 C C . ARG A 1 93 ? 4.386 -5.718 13.943 1.00 94.88 93 ARG A C 1
ATOM 753 O O . ARG A 1 93 ? 3.370 -5.925 13.288 1.00 94.88 93 ARG A O 1
ATOM 760 N N . ALA A 1 94 ? 4.404 -5.591 15.266 1.00 96.44 94 ALA A N 1
ATOM 761 C CA . ALA A 1 94 ? 3.213 -5.396 16.078 1.00 96.44 94 ALA A CA 1
ATOM 762 C C . ALA A 1 94 ? 3.028 -3.900 16.325 1.00 96.44 94 ALA A C 1
ATOM 764 O O . ALA A 1 94 ? 3.970 -3.226 16.730 1.00 96.44 94 ALA A O 1
ATOM 765 N N . TYR A 1 95 ? 1.831 -3.391 16.091 1.00 96.62 95 TYR A N 1
ATOM 766 C CA . TYR A 1 95 ? 1.423 -2.017 16.324 1.00 96.62 95 TYR A CA 1
ATOM 767 C C . TYR A 1 95 ? 0.384 -2.013 17.434 1.00 96.62 95 TYR A C 1
ATOM 769 O O . TYR A 1 95 ? -0.557 -2.805 17.385 1.00 96.62 95 TYR A O 1
ATOM 777 N N . LEU A 1 96 ? 0.545 -1.118 18.404 1.00 97.06 96 LEU A N 1
ATOM 778 C CA . LEU A 1 96 ? -0.440 -0.854 19.445 1.00 97.06 96 LEU A CA 1
ATOM 779 C C . LEU A 1 96 ? -0.899 0.591 19.328 1.00 97.06 96 LEU A C 1
ATOM 781 O O . LEU A 1 96 ? -0.084 1.509 19.260 1.00 97.06 96 LEU A O 1
ATOM 785 N N . SER A 1 97 ? -2.208 0.765 19.380 1.00 96.75 97 SER A N 1
ATOM 786 C CA . SER A 1 97 ? -2.874 2.037 19.609 1.00 96.75 97 SER A CA 1
ATOM 787 C C . SER A 1 97 ? -3.754 1.835 20.835 1.00 96.75 97 SER A C 1
ATOM 789 O O . SER A 1 97 ? -4.667 1.023 20.799 1.00 96.75 97 SER A O 1
ATOM 791 N N . ALA A 1 98 ? -3.452 2.493 21.944 1.00 97.06 98 ALA A N 1
ATOM 792 C CA . ALA A 1 98 ? -4.157 2.347 23.207 1.00 97.06 98 ALA A CA 1
ATOM 793 C C . ALA A 1 98 ? -4.831 3.667 23.567 1.00 97.06 98 ALA A C 1
ATOM 795 O O . ALA A 1 98 ? -4.255 4.511 24.252 1.00 97.06 98 ALA A O 1
ATOM 796 N N . TRP A 1 99 ? -6.070 3.815 23.105 1.00 96.38 99 TRP A N 1
ATOM 797 C CA . TRP A 1 99 ? -6.920 4.972 23.365 1.00 96.38 99 TRP A CA 1
ATOM 798 C C . TRP A 1 99 ? -6.330 6.283 22.823 1.00 96.38 99 TRP A C 1
ATOM 800 O O . TRP A 1 99 ? -6.104 7.244 23.562 1.00 96.38 99 TRP A O 1
ATOM 810 N N . VAL A 1 100 ? -6.047 6.291 21.520 1.00 95.50 100 VAL A N 1
ATOM 811 C CA . VAL A 1 100 ? -5.473 7.429 20.774 1.00 95.50 100 VAL A CA 1
ATOM 812 C C . VAL A 1 100 ? -6.376 7.823 19.607 1.00 95.50 100 VAL A C 1
ATOM 814 O O . VAL A 1 100 ? -7.289 7.075 19.263 1.00 95.50 100 VAL A O 1
ATOM 817 N N . HIS A 1 101 ? -6.135 8.979 18.995 1.00 93.75 101 HIS A N 1
ATOM 818 C CA . HIS A 1 101 ? -6.843 9.379 17.779 1.00 93.75 101 HIS A CA 1
ATOM 819 C C . HIS A 1 101 ? -6.385 8.566 16.558 1.00 93.75 101 HIS A C 1
ATOM 821 O O . HIS A 1 101 ? -5.185 8.306 16.431 1.00 93.75 101 HIS A O 1
ATOM 827 N N . PRO A 1 102 ? -7.311 8.148 15.674 1.00 88.06 102 PRO A N 1
ATOM 828 C CA . PRO A 1 102 ? -6.957 7.393 14.473 1.00 88.06 102 PRO A CA 1
ATOM 829 C C . PRO A 1 102 ? -6.235 8.258 13.431 1.00 88.06 102 PRO A C 1
ATOM 831 O O . PRO A 1 102 ? -5.248 7.803 12.854 1.00 88.06 102 PRO A O 1
ATOM 834 N N . ASP A 1 103 ? -6.695 9.498 13.237 1.00 86.38 103 ASP A N 1
ATOM 835 C CA . ASP A 1 103 ? -6.280 10.350 12.114 1.00 86.38 103 ASP A CA 1
ATOM 836 C C . ASP A 1 103 ? -5.467 11.580 12.540 1.00 86.38 103 ASP A C 1
ATOM 838 O O . ASP A 1 103 ? -4.768 12.174 11.718 1.00 86.38 103 ASP A O 1
ATOM 842 N N . ASN A 1 104 ? -5.488 11.933 13.828 1.00 81.75 104 ASN A N 1
ATOM 843 C CA . ASN A 1 104 ? -4.726 13.055 14.362 1.00 81.75 104 ASN A CA 1
ATOM 844 C C . ASN A 1 104 ? -3.549 12.588 15.222 1.00 81.75 104 ASN A C 1
ATOM 846 O O . ASN A 1 104 ? -3.701 11.904 16.233 1.00 81.75 104 ASN A O 1
ATOM 850 N N . TRP A 1 105 ? -2.342 12.997 14.829 1.00 81.31 105 TRP A N 1
ATOM 851 C CA . TRP A 1 105 ? -1.144 12.836 15.645 1.00 81.31 105 TRP A CA 1
ATOM 852 C C . TRP A 1 105 ? -0.602 14.206 16.031 1.00 81.31 105 TRP A C 1
ATOM 854 O O . TRP A 1 105 ? -0.020 14.911 15.205 1.00 81.31 105 TRP A O 1
ATOM 864 N N . VAL A 1 106 ? -0.756 14.571 17.303 1.00 86.88 106 VAL A N 1
ATOM 865 C CA . VAL A 1 106 ? -0.113 15.756 17.872 1.00 86.88 106 VAL A CA 1
ATOM 866 C C . VAL A 1 106 ? 1.040 15.316 18.769 1.00 86.88 106 VAL A C 1
ATOM 868 O O . VAL A 1 106 ? 0.897 14.495 19.681 1.00 86.88 106 VAL A O 1
ATOM 871 N N . ARG A 1 107 ? 2.230 15.870 18.516 1.00 87.12 107 ARG A N 1
ATOM 872 C CA . ARG A 1 107 ? 3.428 15.555 19.301 1.00 87.12 107 ARG A CA 1
ATOM 873 C C . ARG A 1 107 ? 3.194 15.893 20.777 1.00 87.12 107 ARG A C 1
ATOM 875 O O . ARG A 1 107 ? 2.955 17.045 21.118 1.00 87.12 107 ARG A O 1
ATOM 882 N N . GLY A 1 108 ? 3.340 14.896 21.650 1.00 87.88 108 GLY A N 1
ATOM 883 C CA . GLY A 1 108 ? 3.225 15.062 23.105 1.00 87.88 108 GLY A CA 1
ATOM 884 C C . GLY A 1 108 ? 1.798 15.010 23.660 1.00 87.88 108 GLY A C 1
ATOM 885 O O . GLY A 1 108 ? 1.635 15.112 24.869 1.00 87.88 108 GLY A O 1
ATOM 886 N N . GLU A 1 109 ? 0.779 14.818 22.819 1.00 89.50 109 GLU A N 1
ATOM 887 C CA . GLU A 1 109 ? -0.617 14.696 23.262 1.00 89.50 109 GLU A CA 1
ATOM 888 C C . GLU A 1 109 ? -0.887 13.391 24.019 1.00 89.50 109 GLU A C 1
ATOM 890 O O . GLU A 1 109 ? -1.566 13.381 25.045 1.00 89.50 109 GLU A O 1
ATOM 895 N N . PHE A 1 110 ? -0.295 12.290 23.554 1.00 90.38 110 PHE A N 1
ATOM 896 C CA . PHE A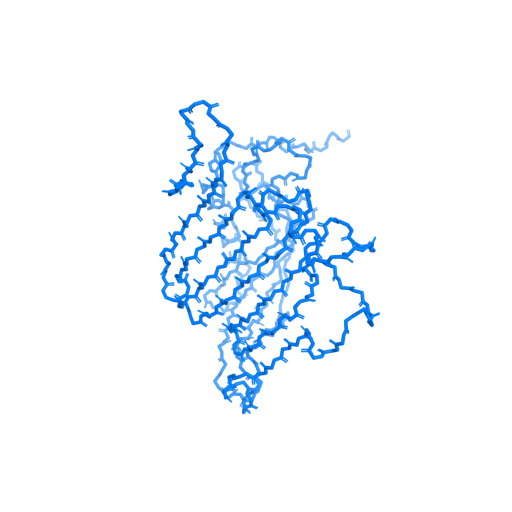 1 110 ? -0.390 10.987 24.200 1.00 90.38 110 PHE A CA 1
ATOM 897 C C . PHE A 1 110 ? 0.969 10.534 24.728 1.00 90.38 110 PHE A C 1
ATOM 899 O O . PHE A 1 110 ? 2.020 10.810 24.143 1.00 90.38 110 PHE A O 1
ATOM 906 N N . ALA A 1 111 ? 0.947 9.768 25.820 1.00 91.25 111 ALA A N 1
ATOM 907 C CA . ALA A 1 111 ? 2.132 9.066 26.292 1.00 91.25 111 ALA A CA 1
ATOM 908 C C . ALA A 1 111 ? 2.632 8.091 25.212 1.00 91.25 111 ALA A C 1
ATOM 910 O O . ALA A 1 111 ? 1.836 7.380 24.601 1.00 91.25 111 ALA A O 1
ATOM 911 N N . GLN A 1 112 ? 3.950 8.016 25.008 1.00 89.94 112 GLN A N 1
ATOM 912 C CA . GLN A 1 112 ? 4.548 7.221 23.924 1.00 89.94 112 GLN A CA 1
ATOM 913 C C . GLN A 1 112 ? 4.146 5.739 23.955 1.00 89.94 112 GLN A C 1
ATOM 915 O O . GLN A 1 112 ? 3.989 5.126 22.907 1.00 89.94 112 GLN A O 1
ATOM 920 N N . TRP A 1 113 ? 3.915 5.159 25.136 1.00 92.62 113 TRP A N 1
ATOM 921 C CA . TRP A 1 113 ? 3.496 3.757 25.254 1.00 92.62 113 TRP A CA 1
ATOM 922 C C . TRP A 1 113 ? 2.100 3.485 24.672 1.00 92.62 113 TRP A C 1
ATOM 924 O O . TRP A 1 113 ? 1.793 2.338 24.353 1.00 92.62 113 TRP A O 1
ATOM 934 N N . ARG A 1 114 ? 1.258 4.518 24.512 1.00 95.06 114 ARG A N 1
ATOM 935 C CA . ARG A 1 114 ? -0.085 4.384 23.934 1.00 95.06 114 ARG A CA 1
ATOM 936 C C . ARG A 1 114 ? -0.079 4.245 22.419 1.00 95.06 114 ARG A C 1
ATOM 938 O O . ARG A 1 114 ? -1.075 3.814 21.858 1.00 95.06 114 ARG A O 1
ATOM 945 N N . SER A 1 115 ? 0.998 4.625 21.743 1.00 94.50 115 SER A N 1
ATOM 946 C CA . SER A 1 115 ? 1.107 4.485 20.294 1.00 94.50 115 SER A CA 1
ATOM 947 C C . SER A 1 115 ? 2.511 4.032 19.952 1.00 94.50 115 SER A C 1
ATOM 949 O O . SER A 1 115 ? 3.469 4.799 20.032 1.00 94.50 115 SER A O 1
ATOM 951 N N . GLY A 1 116 ? 2.637 2.753 19.619 1.00 93.81 116 GLY A N 1
ATOM 952 C CA . GLY A 1 116 ? 3.930 2.111 19.465 1.00 93.81 116 GLY A CA 1
ATOM 953 C C . GLY A 1 116 ? 3.933 1.076 18.359 1.00 93.81 116 GLY A C 1
ATOM 954 O O . GLY A 1 116 ? 2.898 0.538 17.966 1.00 93.81 116 GLY A O 1
ATOM 955 N N . SER A 1 117 ? 5.133 0.783 17.866 1.00 95.38 117 SER A N 1
ATOM 956 C CA . SER A 1 117 ? 5.359 -0.398 17.045 1.00 95.38 117 SER A CA 1
ATOM 957 C C . SER A 1 117 ? 6.613 -1.124 17.503 1.00 95.38 117 SER A C 1
ATOM 959 O O . SER A 1 117 ? 7.634 -0.494 17.781 1.00 95.38 117 SER A O 1
ATOM 961 N N . TRP A 1 118 ? 6.549 -2.449 17.529 1.00 95.25 118 TRP A N 1
ATOM 962 C CA . TRP A 1 118 ? 7.665 -3.320 17.872 1.00 95.25 118 TRP A CA 1
ATOM 963 C C . TRP A 1 118 ? 7.925 -4.290 16.737 1.00 95.25 118 TRP A C 1
ATOM 965 O O . TRP A 1 118 ? 7.006 -4.769 16.074 1.00 95.25 118 TRP A O 1
ATOM 975 N N . LEU A 1 119 ? 9.198 -4.584 16.510 1.00 94.56 119 LEU A N 1
ATOM 976 C CA . LEU A 1 119 ? 9.595 -5.625 15.580 1.00 94.56 119 LEU A CA 1
ATOM 977 C C . LEU A 1 119 ? 9.330 -6.982 16.233 1.00 94.56 119 LEU A C 1
ATOM 979 O O . LEU A 1 119 ? 9.941 -7.292 17.250 1.00 94.56 119 LEU A O 1
ATOM 983 N N . VAL A 1 120 ? 8.424 -7.772 15.660 1.00 95.12 120 VAL A N 1
ATOM 984 C CA . VAL A 1 120 ? 8.080 -9.107 16.181 1.00 95.12 120 VAL A CA 1
ATOM 985 C C . VAL A 1 120 ? 8.614 -10.232 15.305 1.00 95.12 120 VAL A C 1
ATOM 987 O O . VAL A 1 120 ? 8.758 -11.350 15.779 1.00 95.12 120 VAL A O 1
ATOM 990 N N . SER A 1 121 ? 8.940 -9.950 14.039 1.00 93.06 121 SER A N 1
ATOM 991 C CA . SER A 1 121 ? 9.553 -10.920 13.128 1.00 93.06 121 SER A CA 1
ATOM 992 C C . SER A 1 121 ? 10.997 -11.216 13.550 1.00 93.06 121 SER A C 1
ATOM 994 O O . SER A 1 121 ? 11.850 -10.324 13.453 1.00 93.06 121 SER A O 1
ATOM 996 N N . PRO A 1 122 ? 11.325 -12.467 13.934 1.00 91.69 122 PRO A N 1
ATOM 997 C CA . PRO A 1 122 ? 12.704 -12.849 14.231 1.00 91.69 122 PRO A CA 1
ATOM 998 C C . PRO A 1 122 ? 13.615 -12.656 13.014 1.00 91.69 122 PRO A C 1
ATOM 1000 O O . PRO A 1 122 ? 14.752 -12.207 13.141 1.00 91.69 122 PRO A O 1
ATOM 1003 N N . LEU A 1 123 ? 13.099 -12.920 11.808 1.00 92.00 123 LEU A N 1
ATOM 1004 C CA . LEU A 1 123 ? 13.843 -12.709 10.566 1.00 92.00 123 LEU A CA 1
ATOM 1005 C C . LEU A 1 123 ? 14.224 -11.242 10.375 1.00 92.00 123 LEU A C 1
ATOM 1007 O O . LEU A 1 123 ? 15.328 -10.952 9.921 1.00 92.00 123 LEU A O 1
ATOM 1011 N N . ASP A 1 124 ? 13.336 -10.316 10.726 1.00 93.06 124 ASP A N 1
ATOM 1012 C CA . ASP A 1 124 ? 13.632 -8.892 10.619 1.00 93.06 124 ASP A CA 1
ATOM 1013 C C . ASP A 1 124 ? 14.641 -8.460 11.685 1.00 93.06 124 ASP A C 1
ATOM 1015 O O . ASP A 1 124 ? 15.483 -7.609 11.408 1.00 93.06 124 ASP A O 1
ATOM 1019 N N . HIS A 1 125 ? 14.590 -9.057 12.878 1.00 91.69 125 HIS A N 1
ATOM 1020 C CA . HIS A 1 125 ? 15.550 -8.790 13.945 1.00 91.69 125 HIS A CA 1
ATOM 1021 C C . HIS A 1 125 ? 16.973 -9.196 13.531 1.00 91.69 125 HIS A C 1
ATOM 1023 O O . HIS A 1 125 ? 17.904 -8.392 13.609 1.00 91.69 125 HIS A O 1
ATOM 1029 N N . PHE A 1 126 ? 17.142 -10.415 13.008 1.00 94.12 126 PHE A N 1
ATOM 1030 C CA . PHE A 1 126 ? 18.459 -10.918 12.614 1.00 94.12 126 PHE A CA 1
ATOM 1031 C C . PHE A 1 126 ? 18.954 -10.330 11.287 1.00 94.12 126 PHE A C 1
ATOM 1033 O O . PHE A 1 126 ? 20.109 -9.904 11.197 1.00 94.12 126 PHE A O 1
ATOM 1040 N N . TYR A 1 127 ? 18.097 -10.264 10.261 1.00 94.50 127 TYR A N 1
ATOM 1041 C CA . TYR A 1 127 ? 18.504 -9.916 8.892 1.00 94.50 127 TYR A CA 1
ATOM 1042 C C . TYR A 1 127 ? 18.147 -8.488 8.452 1.00 94.50 127 TYR A C 1
ATOM 1044 O O . TYR A 1 127 ? 18.568 -8.053 7.373 1.00 94.50 127 TYR A O 1
ATOM 1052 N N . GLY A 1 128 ? 17.407 -7.748 9.277 1.00 93.31 128 GLY A N 1
ATOM 1053 C CA . GLY A 1 128 ? 16.797 -6.470 8.916 1.00 93.31 128 GLY A CA 1
ATOM 1054 C C . GLY A 1 128 ? 15.489 -6.650 8.130 1.00 93.31 128 GLY A C 1
ATOM 1055 O O . GLY A 1 128 ? 15.255 -7.717 7.549 1.00 93.31 128 GLY A O 1
ATOM 1056 N N . PRO A 1 129 ? 14.627 -5.616 8.081 1.00 92.06 129 PRO A N 1
ATOM 1057 C CA . PRO A 1 129 ? 13.380 -5.655 7.318 1.00 92.06 129 PRO A CA 1
ATOM 1058 C C . PRO A 1 129 ? 13.661 -5.789 5.818 1.00 92.06 129 PRO A C 1
ATOM 1060 O O . PRO A 1 129 ? 14.701 -5.334 5.335 1.00 92.06 129 PRO A O 1
ATOM 1063 N N . ALA A 1 130 ? 12.731 -6.392 5.077 1.00 93.12 130 ALA A N 1
ATOM 1064 C CA . ALA A 1 130 ? 12.807 -6.400 3.620 1.00 93.12 130 ALA A CA 1
ATOM 1065 C C . ALA A 1 130 ? 12.721 -4.962 3.084 1.00 93.12 130 ALA A C 1
ATOM 1067 O O . ALA A 1 130 ? 11.905 -4.166 3.550 1.00 93.12 130 ALA A O 1
ATOM 1068 N N . ARG A 1 131 ? 13.582 -4.620 2.127 1.00 95.25 131 ARG A N 1
ATOM 1069 C CA . ARG A 1 131 ? 13.639 -3.303 1.491 1.00 95.25 131 ARG A CA 1
ATOM 1070 C C . ARG A 1 131 ? 13.710 -3.462 -0.022 1.00 95.25 131 ARG A C 1
ATOM 1072 O O . ARG A 1 131 ? 14.147 -4.495 -0.530 1.00 95.25 131 ARG A O 1
ATOM 1079 N N . TYR A 1 132 ? 13.276 -2.411 -0.702 1.00 96.06 132 TYR A N 1
ATOM 1080 C CA . TYR A 1 132 ? 13.495 -2.211 -2.123 1.00 96.06 132 TYR A CA 1
ATOM 1081 C C . TYR A 1 132 ? 14.632 -1.214 -2.302 1.00 96.06 132 TYR A C 1
ATOM 1083 O O . TYR A 1 132 ? 14.666 -0.174 -1.642 1.00 96.06 132 TYR A O 1
ATOM 1091 N N . TRP A 1 133 ? 15.548 -1.540 -3.199 1.00 97.06 133 TRP A N 1
ATOM 1092 C CA . TRP A 1 133 ? 16.565 -0.630 -3.702 1.00 97.06 133 TRP A CA 1
ATOM 1093 C C . TRP A 1 133 ? 16.377 -0.507 -5.203 1.00 97.06 133 TRP A C 1
ATOM 1095 O O . TRP A 1 133 ? 16.063 -1.494 -5.866 1.00 97.06 133 TRP A O 1
ATOM 1105 N N . HIS A 1 134 ? 16.580 0.690 -5.727 1.00 97.06 134 HIS A N 1
ATOM 1106 C CA . HIS A 1 134 ? 16.606 0.945 -7.156 1.00 97.06 134 HIS A CA 1
ATOM 1107 C C . HIS A 1 134 ? 17.926 1.627 -7.497 1.00 97.06 134 HIS A C 1
ATOM 1109 O O . HIS A 1 134 ? 18.475 2.382 -6.693 1.00 97.06 134 HIS A O 1
ATOM 1115 N N . ALA A 1 135 ? 18.441 1.315 -8.674 1.00 98.25 135 ALA A N 1
ATOM 1116 C CA . ALA A 1 135 ? 19.548 2.024 -9.281 1.00 98.25 135 ALA A CA 1
ATOM 1117 C C . ALA A 1 135 ? 19.178 2.285 -10.734 1.00 98.25 135 ALA A C 1
ATOM 1119 O O . ALA A 1 135 ? 18.856 1.336 -11.456 1.00 98.25 135 ALA A O 1
ATOM 1120 N N . ASP A 1 136 ? 19.223 3.548 -11.138 1.00 98.44 136 ASP A N 1
ATOM 1121 C CA . ASP A 1 136 ? 19.078 3.929 -12.536 1.00 98.44 136 ASP A CA 1
ATOM 1122 C C . ASP A 1 136 ? 20.323 3.445 -13.284 1.00 98.44 136 ASP A C 1
ATOM 1124 O O . ASP A 1 136 ? 21.456 3.675 -12.855 1.00 98.44 136 ASP A O 1
ATOM 1128 N N . VAL A 1 137 ? 20.104 2.683 -14.350 1.00 98.12 137 VAL A N 1
ATOM 1129 C CA . VAL A 1 137 ? 21.164 2.035 -15.130 1.00 98.12 137 VAL A CA 1
ATOM 1130 C C . VAL A 1 137 ? 21.319 2.693 -16.489 1.00 98.12 137 VAL A C 1
ATOM 1132 O O . VAL A 1 137 ? 22.443 2.832 -16.959 1.00 98.12 137 VAL A O 1
ATOM 1135 N N . ASP A 1 138 ? 20.205 3.059 -17.115 1.00 98.38 138 ASP A N 1
ATOM 1136 C CA . ASP A 1 138 ? 20.182 3.655 -18.444 1.00 98.38 138 ASP A CA 1
ATOM 1137 C C . ASP A 1 138 ? 18.934 4.526 -18.621 1.00 98.38 138 ASP A C 1
ATOM 1139 O O . ASP A 1 138 ? 17.967 4.392 -17.863 1.00 98.38 138 ASP A O 1
ATOM 1143 N N . ARG A 1 139 ? 18.946 5.419 -19.608 1.00 98.44 139 ARG A N 1
ATOM 1144 C CA . ARG A 1 139 ? 17.842 6.334 -19.903 1.00 98.44 139 ARG A CA 1
ATOM 1145 C C . ARG A 1 139 ? 17.711 6.536 -21.408 1.00 98.44 139 ARG A C 1
ATOM 1147 O O . ARG A 1 139 ? 18.700 6.795 -22.083 1.00 98.44 139 ARG A O 1
ATOM 1154 N N . ALA A 1 140 ? 16.482 6.485 -21.904 1.00 98.38 140 ALA A N 1
ATOM 1155 C CA . ALA A 1 140 ? 16.152 6.727 -23.300 1.00 98.38 140 ALA A CA 1
ATOM 1156 C C . ALA A 1 140 ? 14.885 7.582 -23.407 1.00 98.38 140 ALA A C 1
ATOM 1158 O O . ALA A 1 140 ? 13.920 7.370 -22.672 1.00 98.38 140 ALA A O 1
ATOM 1159 N N . ASP A 1 141 ? 14.875 8.533 -24.337 1.00 98.50 141 ASP A N 1
ATOM 1160 C CA . ASP A 1 141 ? 13.663 9.260 -24.706 1.00 98.50 141 ASP A CA 1
ATOM 1161 C C . ASP A 1 141 ? 12.987 8.521 -25.862 1.00 98.50 141 ASP A C 1
ATOM 1163 O O . ASP A 1 141 ? 13.573 8.309 -26.923 1.00 98.50 141 ASP A O 1
ATOM 1167 N N . LEU A 1 142 ? 11.753 8.082 -25.630 1.00 98.00 142 LEU A N 1
ATOM 1168 C CA . LEU A 1 142 ? 10.993 7.219 -26.523 1.00 98.00 142 LEU A CA 1
ATOM 1169 C C . LEU A 1 142 ? 9.717 7.917 -26.977 1.00 98.00 142 LEU A C 1
ATOM 1171 O O . LEU A 1 142 ? 9.172 8.790 -26.305 1.00 98.00 142 LEU A O 1
ATOM 1175 N N . VAL A 1 143 ? 9.191 7.462 -28.108 1.00 97.94 143 VAL A N 1
ATOM 1176 C CA . VAL A 1 143 ? 7.862 7.844 -28.582 1.00 97.94 143 VAL A CA 1
ATOM 1177 C C . VAL A 1 143 ? 6.988 6.601 -28.582 1.00 97.94 143 VAL A C 1
ATOM 1179 O O . VAL A 1 143 ? 7.230 5.660 -29.342 1.00 97.94 143 VAL A O 1
ATOM 1182 N N . VAL A 1 144 ? 5.988 6.586 -27.704 1.00 97.25 144 VAL A N 1
ATOM 1183 C CA . VAL A 1 144 ? 5.004 5.506 -27.610 1.00 97.25 144 VAL A CA 1
ATOM 1184 C C . VAL A 1 144 ? 3.880 5.810 -28.587 1.00 97.25 144 VAL A C 1
ATOM 1186 O O . VAL A 1 144 ? 3.168 6.801 -28.439 1.00 97.25 144 VAL A O 1
ATOM 1189 N N . GLU A 1 145 ? 3.731 4.958 -29.590 1.00 96.38 145 GLU A N 1
ATOM 1190 C CA . GLU A 1 145 ? 2.645 5.050 -30.560 1.00 96.38 145 GLU A CA 1
ATOM 1191 C C . GLU A 1 145 ? 1.430 4.294 -30.029 1.00 96.38 145 GLU A C 1
ATOM 1193 O O . GLU A 1 145 ? 1.504 3.107 -29.703 1.00 96.38 145 GLU A O 1
ATOM 1198 N N . LEU A 1 146 ? 0.315 5.004 -29.928 1.00 93.81 146 LEU A N 1
ATOM 1199 C CA . LEU A 1 146 ? -0.997 4.471 -29.591 1.00 93.81 146 LEU A CA 1
ATOM 1200 C C . LEU A 1 146 ? -1.967 4.794 -30.740 1.00 93.81 146 LEU A C 1
ATOM 1202 O O . LEU A 1 146 ? -1.658 5.654 -31.567 1.00 93.81 146 LEU A O 1
ATOM 1206 N N . PRO A 1 147 ? -3.138 4.133 -30.819 1.00 90.38 147 PRO A N 1
ATOM 1207 C CA . PRO A 1 147 ? -4.076 4.321 -31.931 1.00 90.38 147 PRO A CA 1
ATOM 1208 C C . PRO A 1 147 ? -4.470 5.779 -32.209 1.00 90.38 147 PRO A C 1
ATOM 1210 O O . PRO A 1 147 ? -4.793 6.127 -33.338 1.00 90.38 147 PRO A O 1
ATOM 1213 N N . GLU A 1 148 ? -4.456 6.628 -31.186 1.00 87.44 148 GLU A N 1
ATOM 1214 C CA . GLU A 1 148 ? -4.854 8.032 -31.269 1.00 87.44 148 GLU A CA 1
ATOM 1215 C C . GLU A 1 148 ? -3.712 9.028 -31.473 1.00 87.44 148 GLU A C 1
ATOM 1217 O O . GLU A 1 148 ? -3.969 10.204 -31.728 1.00 87.44 148 GLU A O 1
ATOM 1222 N N . GLY A 1 149 ? -2.461 8.596 -31.321 1.00 91.69 149 GLY A N 1
ATOM 1223 C CA . GLY A 1 149 ? -1.332 9.504 -31.429 1.00 91.69 149 GLY A CA 1
ATOM 1224 C C . GLY A 1 149 ? -0.029 8.980 -30.846 1.00 91.69 149 GLY A C 1
ATOM 1225 O O . GLY A 1 149 ? 0.068 7.884 -30.295 1.00 91.69 149 GLY A O 1
ATOM 1226 N N . ALA A 1 150 ? 0.989 9.819 -30.983 1.00 95.69 150 ALA A N 1
ATOM 1227 C CA . ALA A 1 150 ? 2.338 9.573 -30.513 1.00 95.69 150 ALA A CA 1
ATOM 1228 C C . ALA A 1 150 ? 2.593 10.349 -29.215 1.00 95.69 150 ALA A C 1
ATOM 1230 O O . ALA A 1 150 ? 2.369 11.559 -29.147 1.00 95.69 150 ALA A O 1
ATOM 1231 N N . TYR A 1 151 ? 3.080 9.654 -28.189 1.00 96.00 151 TYR A N 1
ATOM 1232 C CA . TYR A 1 151 ? 3.319 10.221 -26.866 1.00 96.00 151 TYR A CA 1
ATOM 1233 C C . TYR A 1 151 ? 4.811 10.169 -26.537 1.00 96.00 151 TYR A C 1
ATOM 1235 O O . TYR A 1 151 ? 5.346 9.070 -26.362 1.00 96.00 151 TYR A O 1
ATOM 1243 N N . PRO A 1 152 ? 5.499 11.322 -26.441 1.00 97.81 152 PRO A N 1
ATOM 1244 C CA . PRO A 1 152 ? 6.876 11.340 -25.977 1.00 97.81 152 PRO A CA 1
ATOM 1245 C C . PRO A 1 152 ? 6.924 10.955 -24.494 1.00 97.81 152 PRO A C 1
ATOM 1247 O O . PRO A 1 152 ? 6.119 11.427 -23.679 1.00 97.81 152 PRO A O 1
ATOM 1250 N N . VAL A 1 153 ? 7.873 10.090 -24.155 1.00 98.25 153 VAL A N 1
ATOM 1251 C CA . VAL A 1 153 ? 8.159 9.651 -22.790 1.00 98.25 153 VAL A CA 1
ATOM 1252 C C . VAL A 1 153 ? 9.658 9.596 -22.561 1.00 98.25 153 VAL A C 1
ATOM 1254 O O . VAL A 1 153 ? 10.418 9.235 -23.453 1.00 98.25 153 VAL A O 1
ATOM 1257 N N . THR A 1 154 ? 10.074 9.872 -21.338 1.00 98.62 154 THR A N 1
ATOM 1258 C CA . THR A 1 154 ? 11.396 9.495 -20.857 1.00 98.62 154 THR A CA 1
ATOM 1259 C C . THR A 1 154 ? 11.266 8.146 -20.156 1.00 98.62 154 THR A C 1
ATOM 1261 O O . THR A 1 154 ? 10.501 8.003 -19.203 1.00 98.62 154 THR A O 1
ATOM 1264 N N . ALA A 1 155 ? 12.019 7.156 -20.619 1.00 98.50 155 ALA A N 1
ATOM 1265 C CA . ALA A 1 155 ? 12.128 5.838 -20.015 1.00 98.50 155 ALA A CA 1
ATOM 1266 C C . ALA A 1 155 ? 13.483 5.702 -19.307 1.00 98.50 155 ALA A C 1
ATOM 1268 O O . ALA A 1 155 ? 14.534 5.846 -19.927 1.00 98.50 155 ALA A O 1
ATOM 1269 N N . THR A 1 156 ? 13.467 5.382 -18.018 1.00 98.62 156 THR A N 1
ATOM 1270 C CA . THR A 1 156 ? 14.664 5.115 -17.213 1.00 98.62 156 THR A CA 1
ATOM 1271 C C . THR A 1 156 ? 14.684 3.641 -16.838 1.00 98.62 156 THR A C 1
ATOM 1273 O O . THR A 1 156 ? 13.821 3.167 -16.095 1.00 98.62 156 THR A O 1
ATOM 1276 N N . LEU A 1 157 ? 15.666 2.897 -17.345 1.00 98.62 157 LEU A N 1
ATOM 1277 C CA . LEU A 1 157 ? 15.887 1.507 -16.972 1.00 98.62 157 LEU A CA 1
ATOM 1278 C C . LEU A 1 157 ? 16.458 1.447 -15.555 1.00 98.62 157 LEU A C 1
ATOM 1280 O O . LEU A 1 157 ? 17.562 1.920 -15.288 1.00 98.62 157 LEU A O 1
ATOM 1284 N N . GLN A 1 158 ? 15.730 0.795 -14.658 1.00 98.56 158 GLN A N 1
ATOM 1285 C CA . GLN A 1 158 ? 16.101 0.618 -13.265 1.00 98.56 158 GLN A CA 1
ATOM 1286 C C . GLN A 1 158 ? 16.390 -0.848 -12.965 1.00 98.56 158 GLN A C 1
ATOM 1288 O O . GLN A 1 158 ? 15.591 -1.746 -13.256 1.00 98.56 158 GLN A O 1
ATOM 1293 N N . ARG A 1 159 ? 17.513 -1.090 -12.288 1.00 98.31 159 ARG A N 1
ATOM 1294 C CA . ARG A 1 159 ? 17.736 -2.355 -11.589 1.00 98.31 159 ARG A CA 1
ATOM 1295 C C . ARG A 1 159 ? 17.087 -2.256 -10.218 1.00 98.31 159 ARG A C 1
ATOM 1297 O O . ARG A 1 159 ? 17.560 -1.504 -9.365 1.00 98.31 159 ARG A O 1
ATOM 1304 N N . GLN A 1 160 ? 16.026 -3.023 -10.003 1.00 97.94 160 GLN A N 1
ATOM 1305 C CA . GLN A 1 160 ? 15.354 -3.112 -8.715 1.00 97.94 160 GLN A CA 1
ATOM 1306 C C . GLN A 1 160 ? 15.801 -4.366 -7.973 1.00 97.94 160 GLN A C 1
ATOM 1308 O O . GLN A 1 160 ? 15.661 -5.488 -8.461 1.00 97.94 160 GLN A O 1
ATOM 1313 N N . THR A 1 161 ? 16.322 -4.176 -6.768 1.00 97.75 161 THR A N 1
ATOM 1314 C CA . THR A 1 161 ? 16.701 -5.261 -5.867 1.00 97.75 161 THR A CA 1
ATOM 1315 C C . THR A 1 161 ? 15.715 -5.307 -4.710 1.00 97.75 161 THR A C 1
ATOM 1317 O O . THR A 1 161 ? 15.533 -4.318 -4.001 1.00 97.75 161 THR A O 1
ATOM 1320 N N . TYR A 1 162 ? 15.112 -6.469 -4.482 1.00 97.19 162 TYR A N 1
ATOM 1321 C CA . TYR A 1 162 ? 14.270 -6.744 -3.326 1.00 97.19 162 TYR A CA 1
ATOM 1322 C C . TYR A 1 162 ? 14.939 -7.770 -2.416 1.00 97.19 162 TYR A C 1
ATOM 1324 O O . TYR A 1 162 ? 15.412 -8.821 -2.856 1.00 97.19 162 TYR A O 1
ATOM 1332 N N . GLY A 1 163 ? 14.979 -7.486 -1.119 1.00 96.56 163 GLY A N 1
ATOM 1333 C CA . GLY A 1 163 ? 15.492 -8.442 -0.147 1.00 96.56 163 GLY A CA 1
ATOM 1334 C C . GLY A 1 163 ? 15.807 -7.818 1.198 1.00 96.56 163 GLY A C 1
ATOM 1335 O O . GLY A 1 163 ? 15.435 -6.685 1.494 1.00 96.56 163 GLY A O 1
ATOM 1336 N N . ARG A 1 164 ? 16.504 -8.577 2.042 1.00 94.94 164 ARG A N 1
ATOM 1337 C CA . ARG A 1 164 ? 16.907 -8.122 3.377 1.00 94.94 164 ARG A CA 1
ATOM 1338 C C . ARG A 1 164 ? 18.351 -7.613 3.354 1.00 94.94 164 ARG A C 1
ATOM 1340 O O . ARG A 1 164 ? 19.186 -8.249 2.706 1.00 94.94 164 ARG A O 1
ATOM 1347 N N . PRO A 1 165 ? 18.683 -6.531 4.083 1.00 94.19 165 PRO A N 1
ATOM 1348 C CA . PRO A 1 165 ? 20.020 -5.939 4.075 1.00 94.19 165 PRO A CA 1
ATOM 1349 C C . PRO A 1 165 ? 21.144 -6.942 4.355 1.00 94.19 165 PRO A C 1
ATOM 1351 O O . PRO A 1 165 ? 22.145 -6.943 3.645 1.00 94.19 165 PRO A O 1
ATOM 1354 N N . LYS A 1 166 ? 20.963 -7.838 5.332 1.00 93.38 166 LYS A N 1
ATOM 1355 C CA . LYS A 1 166 ? 21.983 -8.831 5.715 1.00 93.38 166 LYS A CA 1
ATOM 1356 C C . LYS A 1 166 ? 21.811 -10.196 5.032 1.00 93.38 166 LYS A C 1
ATOM 1358 O O . LYS A 1 166 ? 22.577 -11.115 5.305 1.00 93.38 166 LYS A O 1
ATOM 1363 N N . SER A 1 167 ? 20.805 -10.365 4.171 1.00 93.50 167 SER A N 1
ATOM 1364 C CA . SER A 1 167 ? 20.617 -11.611 3.418 1.00 93.50 167 SER A CA 1
ATOM 1365 C C . SER A 1 167 ? 21.508 -11.629 2.178 1.00 93.50 167 SER A C 1
ATOM 1367 O O . SER A 1 167 ? 21.554 -10.651 1.431 1.00 93.50 167 SER A O 1
ATOM 1369 N N . ARG A 1 168 ? 22.157 -12.774 1.927 1.00 92.00 168 ARG A N 1
ATOM 1370 C CA . ARG A 1 168 ? 22.875 -13.054 0.669 1.00 92.00 168 ARG A CA 1
ATOM 1371 C C . ARG A 1 168 ? 21.928 -13.337 -0.498 1.00 92.00 168 ARG A C 1
ATOM 1373 O O . ARG A 1 168 ? 22.300 -13.149 -1.646 1.00 92.00 168 ARG A O 1
ATOM 1380 N N . ARG A 1 169 ? 20.708 -13.797 -0.209 1.00 92.56 169 ARG A N 1
ATOM 1381 C CA . ARG A 1 169 ? 19.671 -14.040 -1.216 1.00 92.56 169 ARG A CA 1
ATOM 1382 C C . ARG A 1 169 ? 18.868 -12.758 -1.391 1.00 92.56 169 ARG A C 1
ATOM 1384 O O . ARG A 1 169 ? 18.154 -12.358 -0.466 1.00 92.56 169 ARG A O 1
ATOM 1391 N N . ARG A 1 170 ? 19.024 -12.118 -2.546 1.00 94.50 170 ARG A N 1
ATOM 1392 C CA . ARG A 1 170 ? 18.243 -10.961 -2.987 1.00 94.50 170 ARG A CA 1
ATOM 1393 C C . ARG A 1 170 ? 17.696 -11.262 -4.374 1.00 94.50 170 ARG A C 1
ATOM 1395 O O . ARG A 1 170 ? 18.363 -11.929 -5.160 1.00 94.50 170 ARG A O 1
ATOM 1402 N N . THR A 1 171 ? 16.489 -10.793 -4.636 1.00 97.00 171 THR A N 1
ATOM 1403 C CA . THR A 1 171 ? 15.862 -10.915 -5.946 1.00 97.00 171 THR A CA 1
ATOM 1404 C C . THR A 1 171 ? 16.161 -9.648 -6.719 1.00 97.00 171 THR A C 1
ATOM 1406 O O . THR A 1 171 ? 15.903 -8.549 -6.228 1.00 97.00 171 THR A O 1
ATOM 1409 N N . GLU A 1 172 ? 16.717 -9.798 -7.910 1.00 97.38 172 GLU A N 1
ATOM 1410 C CA . GLU A 1 172 ? 16.902 -8.696 -8.844 1.00 97.38 172 GLU A CA 1
ATOM 1411 C C . GLU A 1 172 ? 15.825 -8.760 -9.921 1.00 97.38 172 GLU A C 1
ATOM 1413 O O . GLU A 1 172 ? 15.412 -9.837 -10.349 1.00 97.38 172 GLU A O 1
ATOM 1418 N N . SER A 1 173 ? 15.353 -7.592 -10.330 1.00 97.75 173 SER A N 1
ATOM 1419 C CA . SER A 1 173 ? 14.357 -7.423 -11.379 1.00 97.75 173 SER A CA 1
ATOM 1420 C C . SER A 1 173 ? 14.656 -6.153 -12.162 1.00 97.75 173 SER A C 1
ATOM 1422 O O . SER A 1 173 ? 15.282 -5.223 -11.646 1.00 97.75 173 SER A O 1
ATOM 1424 N N . TRP A 1 174 ? 14.220 -6.130 -13.415 1.00 98.19 174 TRP A N 1
ATOM 1425 C CA . TRP A 1 174 ? 14.368 -4.981 -14.295 1.00 98.19 174 TRP A CA 1
ATOM 1426 C C . TRP A 1 174 ? 13.020 -4.297 -14.439 1.00 98.19 174 TRP A C 1
ATOM 1428 O O . TRP A 1 174 ? 12.017 -4.939 -14.753 1.00 98.19 174 TRP A O 1
ATOM 1438 N N . VAL A 1 175 ? 12.994 -2.997 -14.177 1.00 98.25 175 VAL A N 1
ATOM 1439 C CA . VAL A 1 175 ? 11.798 -2.168 -14.305 1.00 98.25 175 VAL A CA 1
ATOM 1440 C C . VAL A 1 175 ? 12.182 -0.923 -15.076 1.00 98.25 175 VAL A C 1
ATOM 1442 O O . VAL A 1 175 ? 13.234 -0.347 -14.832 1.00 98.25 175 VAL A O 1
ATOM 1445 N N . VAL A 1 176 ? 11.337 -0.501 -16.001 1.00 98.50 176 VAL A N 1
ATOM 1446 C CA . VAL A 1 176 ? 11.463 0.789 -16.671 1.00 98.50 176 VAL A CA 1
ATOM 1447 C C . VAL A 1 176 ? 10.521 1.754 -15.976 1.00 98.50 176 VAL A C 1
ATOM 1449 O O . VAL A 1 176 ? 9.309 1.537 -15.982 1.00 98.50 176 VAL A O 1
ATOM 1452 N N . ASN A 1 177 ? 11.081 2.789 -15.356 1.00 98.44 177 ASN A N 1
ATOM 1453 C CA . ASN A 1 177 ? 10.319 3.933 -14.875 1.00 98.44 177 ASN A CA 1
ATOM 1454 C C . ASN A 1 177 ? 10.051 4.864 -16.056 1.00 98.44 177 ASN A C 1
ATOM 1456 O O . ASN A 1 177 ? 10.973 5.231 -16.778 1.00 98.44 177 ASN A O 1
ATOM 1460 N N . VAL A 1 178 ? 8.795 5.217 -16.264 1.00 98.38 178 VAL A N 1
ATOM 1461 C CA . VAL A 1 178 ? 8.334 5.997 -17.409 1.00 98.38 178 VAL A CA 1
ATOM 1462 C C . VAL A 1 178 ? 7.815 7.314 -16.893 1.00 98.38 178 VAL A C 1
ATOM 1464 O O . VAL A 1 178 ? 7.000 7.328 -15.974 1.00 98.38 178 VAL A O 1
ATOM 1467 N N . GLU A 1 179 ? 8.235 8.400 -17.520 1.00 98.31 179 GLU A N 1
ATOM 1468 C CA . GLU A 1 179 ? 7.755 9.749 -17.260 1.00 98.31 179 GLU A CA 1
ATOM 1469 C C . GLU A 1 179 ? 7.228 10.335 -18.569 1.00 98.31 179 GLU A C 1
ATOM 1471 O O . GLU A 1 179 ? 7.917 10.336 -19.587 1.00 98.31 179 GLU A O 1
ATOM 1476 N N . SER A 1 180 ? 5.986 10.816 -18.568 1.00 96.75 180 SER A N 1
ATOM 1477 C CA . SER A 1 180 ? 5.372 11.462 -19.726 1.00 96.75 180 SER A CA 1
ATOM 1478 C C . SER A 1 180 ? 4.988 12.894 -19.363 1.00 96.75 180 SER A C 1
ATOM 1480 O O . SER A 1 180 ? 4.067 13.080 -18.562 1.00 96.75 180 SER A O 1
ATOM 1482 N N . PRO A 1 181 ? 5.628 13.919 -19.955 1.00 94.12 181 PRO A N 1
ATOM 1483 C CA . PRO A 1 181 ? 5.371 15.314 -19.596 1.00 94.12 181 PRO A CA 1
ATOM 1484 C C . PRO A 1 181 ? 3.913 15.724 -19.851 1.00 94.12 181 PRO A C 1
ATOM 1486 O O . PRO A 1 181 ? 3.328 16.469 -19.070 1.00 94.12 181 PRO A O 1
ATOM 1489 N N . ASN A 1 182 ? 3.300 15.181 -20.906 1.00 91.62 182 ASN A N 1
ATOM 1490 C CA . ASN A 1 182 ? 1.922 15.493 -21.298 1.00 91.62 182 ASN A CA 1
ATOM 1491 C C . ASN A 1 182 ? 0.892 14.467 -20.794 1.00 91.62 182 ASN A C 1
ATOM 1493 O O . ASN A 1 182 ? -0.315 14.652 -21.001 1.00 91.62 182 ASN A O 1
ATOM 1497 N N . GLY A 1 183 ? 1.366 13.404 -20.137 1.00 93.69 183 GLY A N 1
ATOM 1498 C CA . GLY A 1 183 ? 0.578 12.265 -19.689 1.00 93.69 183 GLY A CA 1
ATOM 1499 C C . GLY A 1 183 ? 0.008 11.421 -20.837 1.00 93.69 183 GLY A C 1
ATOM 1500 O O . GLY A 1 183 ? -0.403 11.934 -21.879 1.00 93.69 183 GLY A O 1
ATOM 1501 N N . ILE A 1 184 ? -0.079 10.108 -20.628 1.00 93.12 184 ILE A N 1
ATOM 1502 C CA . ILE A 1 184 ? -0.677 9.176 -21.594 1.00 93.12 184 ILE A CA 1
ATOM 1503 C C . ILE A 1 184 ? -2.086 8.804 -21.133 1.00 93.12 184 ILE A C 1
ATOM 1505 O O . ILE A 1 184 ? -2.210 8.279 -20.025 1.00 93.12 184 ILE A O 1
ATOM 1509 N N . PRO A 1 185 ? -3.147 9.004 -21.936 1.00 90.69 185 PRO A N 1
ATOM 1510 C CA . PRO A 1 185 ? -4.488 8.555 -21.570 1.00 90.69 185 PRO A CA 1
ATOM 1511 C C . PRO A 1 185 ? -4.495 7.041 -21.298 1.00 90.69 185 PRO A C 1
ATOM 1513 O O . PRO A 1 185 ? -4.131 6.264 -22.176 1.00 90.69 185 PRO A O 1
ATOM 1516 N N . ASN A 1 186 ? -4.871 6.583 -20.107 1.00 91.50 186 ASN A N 1
ATOM 1517 C CA . ASN A 1 186 ? -4.786 5.163 -19.743 1.00 91.50 186 ASN A CA 1
ATOM 1518 C C . ASN A 1 186 ? -6.076 4.572 -19.171 1.00 91.50 186 ASN A C 1
ATOM 1520 O O . ASN A 1 186 ? -6.173 3.354 -19.060 1.00 91.50 186 ASN A O 1
ATOM 1524 N N . ARG A 1 187 ? -7.073 5.389 -18.826 1.00 87.69 187 ARG A N 1
ATOM 1525 C CA . ARG A 1 187 ? -8.361 4.906 -18.311 1.00 87.69 187 ARG A CA 1
ATOM 1526 C C . ARG A 1 187 ? -9.514 5.818 -18.712 1.00 87.69 187 ARG A C 1
ATOM 1528 O O . ARG A 1 187 ? -9.283 6.866 -19.290 1.00 87.69 187 ARG A O 1
ATOM 1535 N N . ARG A 1 188 ? -10.751 5.397 -18.440 1.00 81.19 188 ARG A N 1
ATOM 1536 C CA . ARG A 1 188 ? -11.953 6.232 -18.583 1.00 81.19 188 ARG A CA 1
ATOM 1537 C C . ARG A 1 188 ? -12.351 6.839 -17.242 1.00 81.19 188 ARG A C 1
ATOM 1539 O O . ARG A 1 188 ? -12.684 6.089 -16.320 1.00 81.19 188 ARG A O 1
ATOM 1546 N N . ASP A 1 189 ? -12.435 8.160 -17.171 1.00 73.62 189 ASP A N 1
ATOM 1547 C CA . ASP A 1 189 ? -12.906 8.859 -15.988 1.00 73.62 189 ASP A CA 1
ATOM 1548 C C . ASP A 1 189 ? -14.430 8.838 -15.997 1.00 73.62 189 ASP A C 1
ATOM 1550 O O . ASP A 1 189 ? -15.091 9.306 -16.926 1.00 73.62 189 ASP A O 1
ATOM 1554 N N . ARG A 1 190 ? -15.006 8.260 -14.946 1.00 71.00 190 ARG A N 1
ATOM 1555 C CA . ARG A 1 190 ? -16.457 8.267 -14.725 1.00 71.00 190 ARG A CA 1
ATOM 1556 C C . ARG A 1 190 ? -16.900 9.440 -13.855 1.00 71.00 190 ARG A C 1
ATOM 1558 O O . ARG A 1 190 ? -18.097 9.679 -13.753 1.00 71.00 190 ARG A O 1
ATOM 1565 N N . SER A 1 191 ? -15.960 10.131 -13.211 1.00 67.88 191 SER A N 1
ATOM 1566 C CA . SER A 1 191 ? -16.232 11.178 -12.225 1.00 67.88 191 SER A CA 1
ATOM 1567 C C . SER A 1 191 ? -16.385 12.579 -12.827 1.00 67.88 191 SER A C 1
ATOM 1569 O O . SER A 1 191 ? -16.801 13.488 -12.114 1.00 67.88 191 SER A O 1
ATOM 1571 N N . GLY A 1 192 ? -16.098 12.756 -14.125 1.00 60.25 192 GLY A N 1
ATOM 1572 C CA . GLY A 1 192 ? -16.155 14.063 -14.793 1.00 60.25 192 GLY A CA 1
ATOM 1573 C C . GLY A 1 192 ? -15.121 15.056 -14.251 1.00 60.25 192 GLY A C 1
ATOM 1574 O O . GLY A 1 192 ? -15.326 16.266 -14.325 1.00 60.25 192 GLY A O 1
ATOM 1575 N N . GLY A 1 193 ? -14.046 14.552 -13.642 1.00 54.28 193 GLY A N 1
ATOM 1576 C CA . GLY A 1 193 ? -13.064 15.335 -12.915 1.00 54.28 193 GLY A CA 1
ATOM 1577 C C . GLY A 1 193 ? -12.003 15.965 -13.820 1.00 54.28 193 GLY A C 1
ATOM 1578 O O . GLY A 1 193 ? -11.525 15.384 -14.786 1.00 54.28 193 GLY A O 1
ATOM 1579 N N . TRP A 1 194 ? -11.566 17.166 -13.439 1.00 47.75 194 TRP A N 1
ATOM 1580 C CA . TRP A 1 194 ? -10.516 17.957 -14.100 1.00 47.75 194 TRP A CA 1
ATOM 1581 C C . TRP A 1 194 ? -9.120 17.292 -14.107 1.00 47.75 194 TRP A C 1
ATOM 1583 O O . TRP A 1 194 ? -8.287 17.589 -14.963 1.00 47.75 194 TRP A O 1
ATOM 1593 N N . LYS A 1 195 ? -8.819 16.395 -13.154 1.00 51.03 195 LYS A N 1
ATOM 1594 C CA . LYS A 1 195 ? -7.515 15.707 -13.055 1.00 51.03 195 LYS A CA 1
ATOM 1595 C C . LYS A 1 195 ? -7.553 14.427 -13.889 1.00 51.03 195 LYS A C 1
ATOM 1597 O O . LYS A 1 195 ? -7.756 13.342 -13.353 1.00 51.03 195 LYS A O 1
ATOM 1602 N N . GLY A 1 196 ? -7.431 14.627 -15.197 1.00 56.69 196 GLY A N 1
ATOM 1603 C CA . GLY A 1 196 ? -7.792 13.672 -16.233 1.00 56.69 196 GLY A CA 1
ATOM 1604 C C . GLY A 1 196 ? -7.132 12.293 -16.195 1.00 56.69 196 GLY A C 1
ATOM 1605 O O . GLY A 1 196 ? -6.204 11.990 -15.448 1.00 56.69 196 GLY A O 1
ATOM 1606 N N . ASP A 1 197 ? -7.647 11.480 -17.106 1.00 78.88 197 ASP A N 1
ATOM 1607 C CA . ASP A 1 197 ? -7.380 10.080 -17.431 1.00 78.88 197 ASP A CA 1
ATOM 1608 C C . ASP A 1 197 ? -5.953 9.715 -17.850 1.00 78.88 197 ASP A C 1
ATOM 1610 O O . ASP A 1 197 ? -5.744 8.736 -18.564 1.00 78.88 197 ASP A O 1
ATOM 1614 N N . ARG A 1 198 ? -4.956 10.505 -17.454 1.00 89.12 198 ARG A N 1
ATOM 1615 C CA . ARG A 1 198 ? -3.596 10.403 -17.968 1.00 89.12 198 ARG A CA 1
ATOM 1616 C C . ARG A 1 198 ? -2.618 9.881 -16.926 1.00 89.12 198 ARG A C 1
ATOM 1618 O O . ARG A 1 198 ? -2.600 10.321 -15.778 1.00 89.12 198 ARG A O 1
ATOM 1625 N N . ALA A 1 199 ? -1.747 8.983 -17.361 1.00 92.88 199 ALA A N 1
ATOM 1626 C CA . ALA A 1 199 ? -0.595 8.525 -16.610 1.00 92.88 199 ALA A CA 1
ATOM 1627 C C . ALA A 1 199 ? 0.616 9.410 -16.935 1.00 92.88 199 ALA A C 1
ATOM 1629 O O . ALA A 1 199 ? 1.130 9.381 -18.052 1.00 92.88 199 ALA A O 1
ATOM 1630 N N . TYR A 1 200 ? 1.057 10.199 -15.955 1.00 95.00 200 TYR A N 1
ATOM 1631 C CA . TY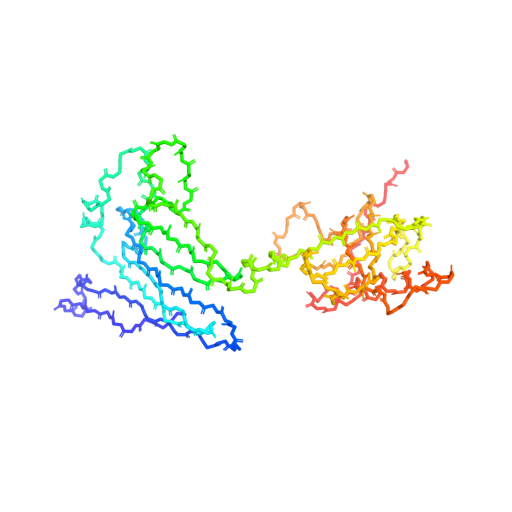R A 1 200 ? 2.266 11.030 -16.051 1.00 95.00 200 TYR A CA 1
ATOM 1632 C C . TYR A 1 200 ? 3.530 10.277 -15.632 1.00 95.00 200 TYR A C 1
ATOM 1634 O O . TYR A 1 200 ? 4.616 10.609 -16.092 1.00 95.00 200 TYR A O 1
ATOM 1642 N N . GLY A 1 201 ? 3.390 9.251 -14.788 1.00 96.00 201 GLY A N 1
ATOM 1643 C CA . GLY A 1 201 ? 4.497 8.399 -14.378 1.00 96.00 201 GLY A CA 1
ATOM 1644 C C . GLY A 1 201 ? 4.031 7.006 -13.969 1.00 96.00 201 GLY A C 1
ATOM 1645 O O . GLY A 1 201 ? 2.987 6.873 -13.326 1.00 96.00 201 GLY A O 1
ATOM 1646 N N . PHE A 1 202 ? 4.760 5.969 -14.380 1.00 97.50 202 PHE A N 1
ATOM 1647 C CA . PHE A 1 202 ? 4.470 4.571 -14.039 1.00 97.50 202 PHE A CA 1
ATOM 1648 C C . PHE A 1 202 ? 5.670 3.656 -14.317 1.00 97.50 202 PHE A C 1
ATOM 1650 O O . PHE A 1 202 ? 6.599 4.033 -15.019 1.00 97.50 202 PHE A O 1
ATOM 1657 N N . GLY A 1 203 ? 5.642 2.434 -13.777 1.00 97.50 203 GLY A N 1
ATOM 1658 C CA . GLY A 1 203 ? 6.672 1.420 -14.010 1.00 97.50 203 GLY A CA 1
ATOM 1659 C C . GLY A 1 203 ? 6.170 0.248 -14.855 1.00 97.50 203 GLY A C 1
ATOM 1660 O O . GLY A 1 203 ? 5.051 -0.227 -14.644 1.00 97.50 203 GLY A O 1
ATOM 1661 N N . VAL A 1 204 ? 7.005 -0.264 -15.762 1.00 98.06 204 VAL A N 1
ATOM 1662 C CA . VAL A 1 204 ? 6.773 -1.538 -16.469 1.00 98.06 204 VAL A CA 1
ATOM 1663 C C . VAL A 1 204 ? 7.915 -2.516 -16.208 1.00 98.06 204 VAL A C 1
ATOM 1665 O O . VAL A 1 204 ? 9.081 -2.138 -16.228 1.00 98.06 204 VAL A O 1
ATOM 1668 N N . ALA A 1 205 ? 7.594 -3.778 -15.925 1.00 97.69 205 ALA A N 1
ATOM 1669 C CA . ALA A 1 205 ? 8.603 -4.806 -15.684 1.00 97.69 205 ALA A CA 1
ATOM 1670 C C . ALA A 1 205 ? 9.153 -5.355 -17.009 1.00 97.69 205 ALA A C 1
ATOM 1672 O O . ALA A 1 205 ? 8.382 -5.613 -17.934 1.00 97.69 205 ALA A O 1
ATOM 1673 N N . LEU A 1 206 ? 10.464 -5.589 -17.068 1.00 97.69 206 LEU A N 1
ATOM 1674 C CA . LEU A 1 206 ? 11.132 -6.300 -18.158 1.00 97.69 206 LEU A CA 1
ATOM 1675 C C . LEU A 1 206 ? 11.589 -7.681 -17.679 1.00 97.69 206 LEU A C 1
ATOM 1677 O O . LEU A 1 206 ? 12.032 -7.844 -16.541 1.00 97.69 206 LEU A O 1
ATOM 1681 N N . ALA A 1 207 ? 11.502 -8.682 -18.557 1.00 95.81 207 ALA A N 1
ATOM 1682 C CA . ALA A 1 207 ? 11.905 -10.052 -18.232 1.00 95.81 207 ALA A CA 1
ATOM 1683 C C . ALA A 1 207 ? 13.424 -10.179 -18.020 1.00 95.81 207 ALA A C 1
ATOM 1685 O O . ALA A 1 207 ? 13.880 -10.896 -17.130 1.00 95.81 207 ALA A O 1
ATOM 1686 N N . SER A 1 208 ? 14.212 -9.469 -18.825 1.00 95.56 208 SER A N 1
ATOM 1687 C CA . SER A 1 208 ? 15.666 -9.398 -18.716 1.00 95.56 208 SER A CA 1
ATOM 1688 C C . SER A 1 208 ? 16.177 -8.079 -19.296 1.00 95.56 208 SER A C 1
ATOM 1690 O O . SER A 1 208 ? 15.465 -7.393 -20.027 1.00 95.56 208 SER A O 1
ATOM 1692 N N . ARG A 1 209 ? 17.418 -7.711 -18.962 1.00 95.62 209 ARG A N 1
ATOM 1693 C CA . ARG A 1 209 ? 18.110 -6.592 -19.610 1.00 95.62 209 ARG A CA 1
ATOM 1694 C C . ARG A 1 209 ? 18.714 -7.065 -20.927 1.00 95.62 209 ARG A C 1
ATOM 1696 O O . ARG A 1 209 ? 19.538 -7.980 -20.920 1.00 95.62 209 ARG A O 1
ATOM 1703 N N . ARG A 1 210 ? 18.355 -6.399 -22.020 1.00 95.94 210 ARG A N 1
ATOM 1704 C CA . ARG A 1 210 ? 18.969 -6.564 -23.342 1.00 95.94 210 ARG A CA 1
ATOM 1705 C C . ARG A 1 210 ? 19.673 -5.271 -23.777 1.00 95.94 210 ARG A C 1
ATOM 1707 O O . ARG A 1 210 ? 19.405 -4.229 -23.178 1.00 95.94 210 ARG A O 1
ATOM 1714 N N . PRO A 1 211 ? 20.605 -5.320 -24.745 1.00 96.75 211 PRO A N 1
ATOM 1715 C CA . PRO A 1 211 ? 21.223 -4.110 -25.292 1.00 96.75 211 PRO A CA 1
ATOM 1716 C C . PRO A 1 211 ? 20.202 -3.130 -25.893 1.00 96.75 211 PRO A C 1
ATOM 1718 O O . PRO A 1 211 ? 20.365 -1.929 -25.746 1.00 96.75 211 PRO A O 1
ATOM 1721 N N . ASP A 1 212 ? 19.139 -3.659 -26.494 1.00 97.25 212 ASP A N 1
ATOM 1722 C CA . ASP A 1 212 ? 18.002 -2.984 -27.135 1.00 97.25 212 ASP A CA 1
ATOM 1723 C C . ASP A 1 212 ? 16.757 -2.954 -26.226 1.00 97.25 212 ASP A C 1
ATOM 1725 O O . ASP A 1 212 ? 15.618 -3.162 -26.652 1.00 97.25 212 ASP A O 1
ATOM 1729 N N . TRP A 1 213 ? 16.971 -2.753 -24.922 1.00 98.06 213 TRP A N 1
ATOM 1730 C CA . TRP A 1 213 ? 15.895 -2.766 -23.924 1.00 98.06 213 TRP A CA 1
ATOM 1731 C C . TRP A 1 213 ? 14.815 -1.708 -24.181 1.00 98.06 213 TRP A C 1
ATOM 1733 O O . TRP A 1 213 ? 13.691 -1.864 -23.711 1.00 98.06 213 TRP A O 1
ATOM 1743 N N . ASP A 1 214 ? 15.150 -0.636 -24.891 1.00 98.25 214 ASP A N 1
ATOM 1744 C CA . ASP A 1 214 ? 14.264 0.458 -25.269 1.00 98.25 214 ASP A CA 1
ATOM 1745 C C . ASP A 1 214 ? 13.142 -0.001 -26.214 1.00 98.25 214 ASP A C 1
ATOM 1747 O O . ASP A 1 214 ? 12.000 0.448 -26.081 1.00 98.25 214 ASP A O 1
ATOM 1751 N N . VAL A 1 215 ? 13.426 -0.964 -27.098 1.00 97.88 215 VAL A N 1
ATOM 1752 C CA . VAL A 1 215 ? 12.425 -1.600 -27.970 1.00 97.88 215 VAL A CA 1
ATOM 1753 C C . VAL A 1 215 ? 11.426 -2.408 -27.138 1.00 97.88 215 VAL A C 1
ATOM 1755 O O . VAL A 1 215 ? 10.209 -2.216 -27.256 1.00 97.88 215 VAL A O 1
ATOM 1758 N N . ASP A 1 216 ? 11.933 -3.259 -26.240 1.00 97.81 216 ASP A N 1
ATOM 1759 C CA . ASP A 1 216 ? 11.111 -4.047 -25.312 1.00 97.81 216 ASP A CA 1
ATOM 1760 C C . ASP A 1 216 ? 10.311 -3.128 -24.366 1.00 97.81 216 ASP A C 1
ATOM 1762 O O . ASP A 1 216 ? 9.139 -3.386 -24.075 1.00 97.81 216 ASP A O 1
ATOM 1766 N N . ALA A 1 217 ? 10.908 -2.015 -23.929 1.00 97.81 217 ALA A N 1
ATOM 1767 C CA . ALA A 1 217 ? 10.253 -1.002 -23.112 1.00 97.81 217 ALA A CA 1
ATOM 1768 C C . ALA A 1 217 ? 9.104 -0.327 -23.861 1.00 97.81 217 ALA A C 1
ATOM 1770 O O . ALA A 1 217 ? 7.996 -0.287 -23.331 1.00 97.81 217 ALA A O 1
ATOM 1771 N N . LYS A 1 218 ? 9.315 0.149 -25.098 1.00 98.19 218 LYS A N 1
ATOM 1772 C CA . LYS A 1 218 ? 8.255 0.766 -25.918 1.00 98.19 218 LYS A CA 1
ATOM 1773 C C . LYS A 1 218 ? 7.054 -0.174 -26.051 1.00 98.19 218 LYS A C 1
ATOM 1775 O O . LYS A 1 218 ? 5.918 0.249 -25.821 1.00 98.19 218 LYS A O 1
ATOM 1780 N N . ALA A 1 219 ? 7.300 -1.455 -26.339 1.00 97.69 219 ALA A N 1
ATOM 1781 C CA . ALA A 1 219 ? 6.251 -2.469 -26.434 1.00 97.69 219 ALA A CA 1
ATOM 1782 C C . ALA A 1 219 ? 5.539 -2.712 -25.089 1.00 97.69 219 ALA A C 1
ATOM 1784 O O . ALA A 1 219 ? 4.307 -2.725 -25.036 1.00 97.69 219 ALA A O 1
ATOM 1785 N N . ALA A 1 220 ? 6.287 -2.858 -23.991 1.00 97.94 220 ALA A N 1
ATOM 1786 C CA . ALA A 1 220 ? 5.727 -3.076 -22.656 1.00 97.94 220 ALA A CA 1
ATOM 1787 C C . ALA A 1 220 ? 4.896 -1.879 -22.163 1.00 97.94 220 ALA A C 1
ATOM 1789 O O . ALA A 1 220 ? 3.841 -2.067 -21.551 1.00 97.94 220 ALA A O 1
ATOM 1790 N N . ILE A 1 221 ? 5.341 -0.655 -22.458 1.00 98.12 221 ILE A N 1
ATOM 1791 C CA . ILE A 1 221 ? 4.625 0.584 -22.148 1.00 98.12 221 ILE A CA 1
ATOM 1792 C C . ILE A 1 221 ? 3.293 0.627 -22.894 1.00 98.12 221 ILE A C 1
ATOM 1794 O O . ILE A 1 221 ? 2.245 0.776 -22.261 1.00 98.12 221 ILE A O 1
ATOM 1798 N N . ALA A 1 222 ? 3.315 0.440 -24.217 1.00 97.75 222 ALA A N 1
ATOM 1799 C CA . ALA A 1 222 ? 2.101 0.423 -25.027 1.00 97.75 222 ALA A CA 1
ATOM 1800 C C . ALA A 1 222 ? 1.125 -0.663 -24.547 1.00 97.75 222 ALA A C 1
ATOM 1802 O O . ALA A 1 222 ? -0.051 -0.384 -24.308 1.00 97.75 222 ALA A O 1
ATOM 1803 N N . ALA A 1 223 ? 1.618 -1.884 -24.312 1.00 97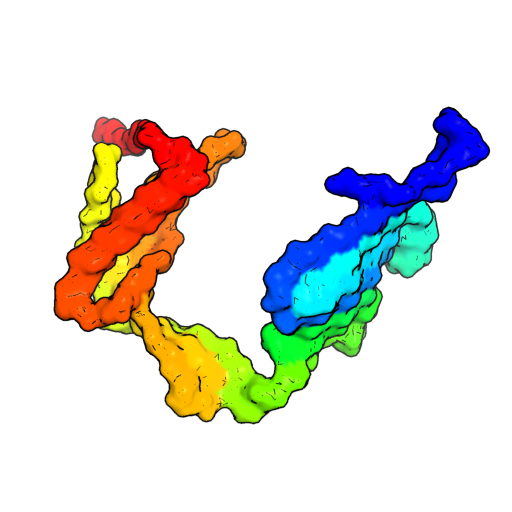.19 223 ALA A N 1
ATOM 1804 C CA . ALA A 1 223 ? 0.809 -2.998 -23.825 1.00 97.19 223 ALA A CA 1
ATOM 1805 C C . ALA A 1 223 ? 0.166 -2.704 -22.461 1.00 97.19 223 ALA A C 1
ATOM 1807 O O . ALA A 1 223 ? -1.013 -3.004 -22.257 1.00 97.19 223 ALA A O 1
ATOM 1808 N N . ARG A 1 224 ? 0.908 -2.089 -21.530 1.00 97.00 224 ARG A N 1
ATOM 1809 C CA . ARG A 1 224 ? 0.379 -1.697 -20.218 1.00 97.00 224 ARG A CA 1
ATOM 1810 C C . ARG A 1 224 ? -0.764 -0.694 -20.350 1.00 97.00 224 ARG A C 1
ATOM 1812 O O . ARG A 1 224 ? -1.809 -0.901 -19.738 1.00 97.00 224 ARG A O 1
ATOM 1819 N N . ILE A 1 225 ? -0.576 0.356 -21.149 1.00 95.75 225 ILE A N 1
ATOM 1820 C CA . ILE A 1 225 ? -1.590 1.397 -21.364 1.00 95.75 225 ILE A CA 1
ATOM 1821 C C . ILE A 1 225 ? -2.841 0.809 -22.021 1.00 95.75 225 ILE A C 1
ATOM 1823 O O . ILE A 1 225 ? -3.952 1.048 -21.551 1.00 95.75 225 ILE A O 1
ATOM 1827 N N . LEU A 1 226 ? -2.679 -0.001 -23.070 1.00 93.88 226 LEU A N 1
ATOM 1828 C CA . LEU A 1 226 ? -3.801 -0.656 -23.747 1.00 93.88 226 LEU A CA 1
ATOM 1829 C C . LEU A 1 226 ? -4.561 -1.609 -22.816 1.00 93.88 226 LEU A C 1
ATOM 1831 O O . LEU A 1 226 ? -5.788 -1.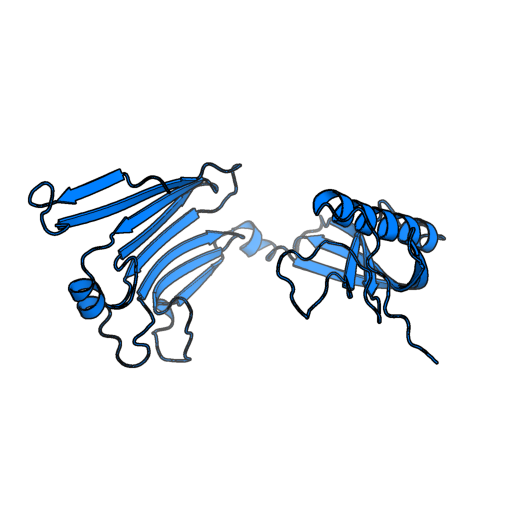675 -22.876 1.00 93.88 226 LEU A O 1
ATOM 1835 N N . LYS A 1 227 ? -3.855 -2.302 -21.916 1.00 94.81 227 LYS A N 1
ATOM 1836 C CA . LYS A 1 227 ? -4.482 -3.134 -20.887 1.00 94.81 227 LYS A CA 1
ATOM 1837 C C . LYS A 1 227 ? -5.285 -2.302 -19.884 1.00 94.81 227 LYS A C 1
ATOM 1839 O O . LYS A 1 227 ? -6.449 -2.613 -19.659 1.00 94.81 227 LYS A O 1
ATOM 1844 N N . ASP A 1 228 ? -4.706 -1.237 -19.325 1.00 93.19 228 ASP A N 1
ATOM 1845 C CA . ASP A 1 228 ? -5.406 -0.352 -18.377 1.00 93.19 228 ASP A CA 1
ATOM 1846 C C . ASP A 1 228 ? -6.682 0.254 -19.013 1.00 93.19 228 ASP A C 1
ATOM 1848 O O . ASP A 1 228 ? -7.737 0.370 -18.374 1.00 93.19 228 ASP A O 1
ATOM 1852 N N . ARG A 1 229 ? -6.630 0.557 -20.318 1.00 90.69 229 ARG A N 1
ATOM 1853 C CA . ARG A 1 229 ? -7.792 0.997 -21.105 1.00 90.69 229 ARG A CA 1
ATOM 1854 C C . ARG A 1 229 ? -8.846 -0.092 -21.245 1.00 90.69 229 ARG A C 1
ATOM 1856 O O . ARG A 1 229 ? -10.024 0.167 -20.996 1.00 90.69 229 ARG A O 1
ATOM 1863 N N . ALA A 1 230 ? -8.434 -1.303 -21.612 1.00 90.31 230 ALA A N 1
ATOM 1864 C CA . ALA A 1 230 ? -9.338 -2.440 -21.734 1.00 90.31 230 ALA A CA 1
ATOM 1865 C C . ALA A 1 230 ? -10.051 -2.732 -20.402 1.00 90.31 230 ALA A C 1
ATOM 1867 O O . ALA A 1 230 ? -11.276 -2.857 -20.384 1.00 90.31 230 ALA A O 1
ATOM 1868 N N . ASP A 1 231 ? -9.306 -2.733 -19.292 1.00 90.38 231 ASP A N 1
ATOM 1869 C CA . ASP A 1 231 ? -9.816 -2.999 -17.942 1.00 90.38 231 ASP A CA 1
ATOM 1870 C C . ASP A 1 231 ? -10.800 -1.911 -17.465 1.00 90.38 231 ASP A C 1
ATOM 1872 O O . ASP A 1 231 ? -11.771 -2.198 -16.762 1.00 90.38 231 ASP A O 1
ATOM 1876 N N . SER A 1 232 ? -10.595 -0.655 -17.872 1.00 87.56 232 SER A N 1
ATOM 1877 C CA . SER A 1 232 ? -11.485 0.467 -17.526 1.00 87.56 232 SER A CA 1
ATOM 1878 C C . SER A 1 232 ? -12.667 0.663 -18.488 1.00 87.56 232 SER A C 1
ATOM 1880 O O . SER A 1 232 ? -13.594 1.425 -18.186 1.00 87.56 232 SER A O 1
ATOM 1882 N N . GLY A 1 233 ? -12.673 -0.029 -19.632 1.00 84.81 233 GLY A N 1
ATOM 1883 C CA . GLY A 1 233 ? -13.670 0.138 -20.691 1.00 84.81 233 GLY A CA 1
ATOM 1884 C C . GLY A 1 233 ? -13.459 1.387 -21.556 1.00 84.81 233 GLY A C 1
ATOM 1885 O O . GLY A 1 233 ? -14.413 1.882 -22.160 1.00 84.81 233 GLY A O 1
ATOM 1886 N N . PHE A 1 234 ? -12.235 1.913 -21.610 1.00 82.12 234 PHE A N 1
ATOM 1887 C CA . PHE A 1 234 ? -11.839 3.000 -22.502 1.00 82.12 234 PHE A CA 1
ATOM 1888 C C . PHE A 1 234 ? -11.614 2.439 -23.915 1.00 82.12 234 PHE A C 1
ATOM 1890 O O . PHE A 1 234 ? -10.582 1.829 -24.191 1.00 82.12 234 PHE A O 1
ATOM 1897 N N . ARG A 1 235 ? -12.617 2.576 -24.792 1.00 72.06 235 ARG A N 1
ATOM 1898 C CA . ARG A 1 235 ? -12.590 2.026 -26.164 1.00 72.06 235 ARG A CA 1
ATOM 1899 C C . ARG A 1 235 ? -12.400 3.075 -27.255 1.00 72.06 235 ARG A C 1
ATOM 1901 O O . ARG A 1 235 ? -11.965 2.723 -28.343 1.00 72.06 235 ARG A O 1
ATOM 1908 N N . GLU A 1 236 ? -12.712 4.331 -26.962 1.00 70.31 236 GLU A N 1
ATOM 1909 C CA . GLU A 1 236 ? -12.640 5.429 -27.923 1.00 70.31 236 GLU A CA 1
ATOM 1910 C C . GLU A 1 236 ? -11.612 6.455 -27.454 1.00 70.31 236 GLU A C 1
ATOM 1912 O O . GLU A 1 236 ? -11.595 6.790 -26.264 1.00 70.31 236 GLU A O 1
ATOM 1917 N N . PRO A 1 237 ? -10.754 6.961 -28.353 1.00 59.47 237 PRO A N 1
ATOM 1918 C CA . PRO A 1 237 ? -9.862 8.047 -28.009 1.00 59.47 237 PRO A CA 1
ATOM 1919 C C . PRO A 1 237 ? -10.661 9.281 -27.612 1.00 59.47 237 PRO A C 1
ATOM 1921 O O . PRO A 1 237 ? -11.477 9.775 -28.390 1.00 59.47 237 PRO A O 1
ATOM 1924 N N . GLN A 1 238 ? -10.395 9.827 -26.428 1.00 60.09 238 GLN A N 1
ATOM 1925 C CA . GLN A 1 238 ? -10.740 11.222 -26.199 1.00 60.09 238 GLN A CA 1
ATOM 1926 C C . GLN A 1 238 ? -9.829 12.067 -27.095 1.00 60.09 238 GLN A C 1
ATOM 1928 O O . GLN A 1 238 ? -8.613 11.840 -27.077 1.00 60.09 238 GLN A O 1
ATOM 1933 N N . PRO A 1 239 ? -10.376 13.015 -27.875 1.00 58.38 239 PRO A N 1
ATOM 1934 C CA . PRO A 1 239 ? -9.555 13.892 -28.690 1.00 58.38 239 PRO A CA 1
ATOM 1935 C C . PRO A 1 239 ? -8.533 14.577 -27.785 1.00 58.38 239 PRO A C 1
ATOM 1937 O O . PRO A 1 239 ? -8.879 15.202 -26.778 1.00 58.38 239 PRO A O 1
ATOM 1940 N N . THR A 1 240 ? -7.251 14.419 -28.107 1.00 56.16 240 THR A N 1
ATOM 1941 C CA . THR A 1 240 ? -6.211 15.208 -27.466 1.00 56.16 240 THR A CA 1
ATOM 1942 C C . THR A 1 240 ? -6.472 16.654 -27.856 1.00 56.16 240 THR A C 1
ATOM 1944 O O . THR A 1 240 ? -6.487 17.005 -29.032 1.00 56.16 240 THR A O 1
ATOM 1947 N N . SER A 1 241 ? -6.699 17.514 -26.867 1.00 52.56 241 SER A N 1
ATOM 1948 C CA . SER A 1 241 ? -6.656 18.964 -27.037 1.00 52.56 241 SER A CA 1
ATOM 1949 C C . SER A 1 241 ? -5.204 19.382 -27.312 1.00 52.56 241 SER A C 1
ATOM 1951 O O . SER A 1 241 ? -4.539 19.968 -26.460 1.00 52.56 241 SER A O 1
ATOM 1953 N N . GLY A 1 242 ? -4.666 18.952 -28.454 1.00 48.72 242 GLY A N 1
ATOM 1954 C CA . GLY A 1 242 ? -3.421 19.445 -29.016 1.00 48.72 242 GLY A CA 1
ATOM 1955 C C . GLY A 1 242 ? -3.662 20.876 -29.466 1.00 48.72 242 GLY A C 1
ATOM 1956 O O . GLY A 1 242 ? -4.626 21.139 -30.182 1.00 48.72 242 GLY A O 1
ATOM 1957 N N . GLY A 1 243 ? -2.840 21.786 -28.949 1.00 43.75 243 GLY A N 1
ATOM 1958 C CA . GLY A 1 243 ? -2.988 23.222 -29.104 1.00 43.75 243 GLY A CA 1
ATOM 1959 C C . GLY A 1 243 ? -3.182 23.650 -30.552 1.00 43.75 243 GLY A C 1
ATOM 1960 O O . GLY A 1 243 ? -2.460 23.216 -31.449 1.00 43.75 243 GLY A O 1
ATOM 1961 N N . GLY A 1 244 ? -4.147 24.549 -30.745 1.00 36.88 244 GLY A N 1
ATOM 1962 C CA . GLY A 1 244 ? -4.028 25.522 -31.817 1.00 36.88 244 GLY A CA 1
ATOM 1963 C C . GLY A 1 244 ? -2.705 26.257 -31.626 1.00 36.88 244 GLY A C 1
ATOM 1964 O O . GLY A 1 244 ? -2.431 26.747 -30.527 1.00 36.88 244 GLY A O 1
ATOM 1965 N N . ASN A 1 245 ? -1.882 26.231 -32.672 1.00 41.47 245 ASN A N 1
ATOM 1966 C CA . ASN A 1 245 ? -0.789 27.181 -32.842 1.00 41.47 245 ASN A CA 1
ATOM 1967 C C . ASN A 1 245 ? -1.329 28.613 -32.850 1.00 41.47 245 ASN A C 1
ATOM 1969 O O . ASN A 1 245 ? -2.437 28.811 -33.404 1.00 41.47 245 ASN A O 1
#